Protein AF-A0ABD6A9W4-F1 (afdb_monomer)

Sequence (186 aa):
MLQALAAMMLVSVAVPLVWGEFWAIPSLLVGGLIPYLLGRVLSSHFADAPEPGKLHGMVIAASGWFFVALFGSLPFLFIAWTIYFNPGFLGAPDLTGRAASTVGAFRNPINAFSMTFTNFPVIKQVFESGADDRMYDSLVITGPVVVLIVAVVGRAVFTVGLAVLYLITFVSYLLYRAVYDRHVTV

pLDDT: mean 80.65, std 16.48, range [39.09, 97.56]

Solvent-accessible surface area (backbone atoms only — not comparable to full-atom values): 10129 Å² total; per-residue (Å²): 108,44,45,59,57,14,49,54,36,48,59,52,42,54,55,33,62,76,71,66,40,50,41,50,40,62,18,25,47,56,33,13,46,54,39,29,52,51,35,49,52,52,52,62,76,51,64,87,58,78,85,76,53,75,70,50,50,54,51,52,52,53,52,44,56,51,49,49,44,53,50,65,15,36,34,52,28,39,32,26,47,42,44,71,68,40,55,76,92,32,64,43,70,89,65,59,71,68,61,32,54,58,45,56,48,20,58,43,64,62,50,28,52,32,76,43,80,92,62,46,53,74,59,55,43,49,67,71,68,40,81,88,42,70,68,60,54,50,54,60,60,46,47,62,53,51,51,50,48,31,66,74,74,36,94,40,75,65,44,50,50,52,50,50,52,50,49,52,52,55,52,50,50,52,52,50,47,63,56,55,60,65,72,75,76,120

Secondary structure (DSSP, 8-state):
-HHHHHHHHHHTTHHHHHHT-GGGHHHHHHHHHHHHHHHHHHHHHTTTPPPP-HHHHHHHHHHHHHHHHHHHTHHHHHHHHHHHH--GGG------HHHHHHHHHTTSHHHHHS--GGG-HHHHHHHHSS-S-HHHHHHHHHHHHHHHHHHHH-S-HHHHHHHHHHHHHHHHHHHHHHHHGGGS--

Organism: NCBI:txid3033386

Mean predicted aligned error: 13.31 Å

Foldseek 3Di:
DLLVLLVVLQVCLVVCVVVLQQLLNVQSNVLSVVSNVVVVVVCVVCVVPDDD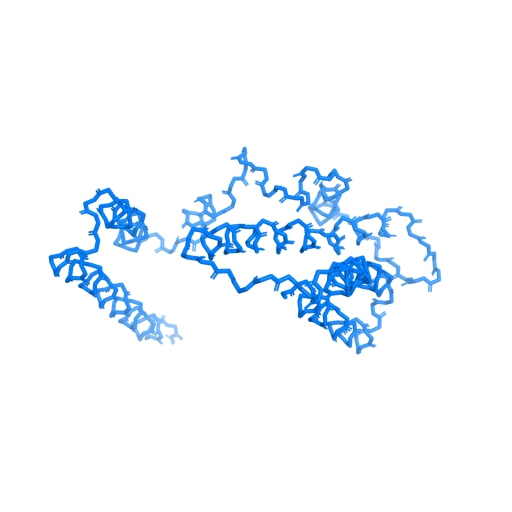DPVVVVVCVVVVVLVSLLSVLRSLLSSLVSLVVPPVVSVRDDDDDPVNVVSVQSVPVCVSSDVPPVCPCCVVVCVVVPPPDPVLVVLVVVQVVLVVCCVVVDDDPVSVVVNVVSVVVNVVVVVVCVVVVVVVPD

Structure (mmCIF, N/CA/C/O backbone):
data_AF-A0ABD6A9W4-F1
#
_entry.id   AF-A0ABD6A9W4-F1
#
loop_
_atom_site.group_PDB
_atom_site.id
_atom_site.type_symbol
_atom_site.label_atom_id
_atom_site.label_alt_id
_atom_site.label_comp_id
_atom_site.label_asym_id
_atom_site.label_entity_id
_atom_site.label_seq_id
_atom_site.pdbx_PDB_ins_code
_atom_site.Cartn_x
_atom_site.Cartn_y
_atom_site.Cartn_z
_atom_site.occupancy
_atom_site.B_iso_or_equiv
_atom_site.auth_seq_id
_atom_site.auth_comp_id
_atom_site.auth_asym_id
_atom_site.auth_atom_id
_atom_site.pdbx_PDB_model_num
ATOM 1 N N . MET A 1 1 ? -11.250 -8.364 4.111 1.00 83.06 1 MET A N 1
ATOM 2 C CA . MET A 1 1 ? -10.523 -7.247 3.462 1.00 83.06 1 MET A CA 1
ATOM 3 C C . MET A 1 1 ? -9.183 -7.677 2.861 1.00 83.06 1 MET A C 1
ATOM 5 O O . MET A 1 1 ? -9.015 -7.496 1.666 1.00 83.06 1 MET A O 1
ATOM 9 N N . LEU A 1 2 ? -8.252 -8.273 3.626 1.00 90.25 2 LEU A N 1
ATOM 10 C CA . LEU A 1 2 ? -6.918 -8.653 3.111 1.00 90.25 2 LEU A CA 1
ATOM 11 C C . LEU A 1 2 ? -6.960 -9.564 1.874 1.00 90.25 2 LEU A C 1
ATOM 13 O O . LEU A 1 2 ? -6.225 -9.341 0.922 1.00 90.25 2 LEU A O 1
ATOM 17 N N . GLN A 1 3 ? -7.876 -10.536 1.852 1.00 93.25 3 GLN A N 1
ATOM 18 C CA . GLN A 1 3 ? -8.073 -11.414 0.693 1.00 93.25 3 GLN A CA 1
ATOM 19 C C . GLN A 1 3 ? -8.548 -10.649 -0.556 1.00 93.25 3 GLN A C 1
ATOM 21 O O . GLN A 1 3 ? -8.150 -10.993 -1.661 1.00 93.25 3 GLN A O 1
ATOM 26 N N . ALA A 1 4 ? -9.353 -9.591 -0.390 1.00 92.38 4 ALA A N 1
ATOM 27 C CA . ALA A 1 4 ? -9.795 -8.751 -1.504 1.00 92.38 4 ALA A CA 1
ATOM 28 C C . ALA A 1 4 ? -8.640 -7.898 -2.051 1.00 92.38 4 ALA A C 1
ATOM 30 O O . ALA A 1 4 ? -8.437 -7.855 -3.259 1.00 92.38 4 ALA A O 1
ATOM 31 N N . LEU A 1 5 ? -7.832 -7.294 -1.168 1.00 90.81 5 LEU A N 1
ATOM 32 C CA . LEU A 1 5 ? -6.605 -6.589 -1.558 1.00 90.81 5 LEU A CA 1
ATOM 33 C C . LEU A 1 5 ? -5.650 -7.516 -2.324 1.00 90.81 5 LEU A C 1
ATOM 35 O O . LEU A 1 5 ? -5.157 -7.156 -3.390 1.00 90.81 5 LEU A O 1
ATOM 39 N N . ALA A 1 6 ? -5.440 -8.725 -1.802 1.00 94.12 6 ALA A N 1
ATOM 40 C CA . ALA A 1 6 ? -4.617 -9.736 -2.446 1.00 94.12 6 ALA A CA 1
ATOM 41 C C . ALA A 1 6 ? -5.153 -10.130 -3.826 1.00 94.12 6 ALA A C 1
ATOM 43 O O . ALA A 1 6 ? -4.385 -10.203 -4.778 1.00 94.12 6 ALA A O 1
ATOM 44 N N . ALA A 1 7 ? -6.467 -10.338 -3.955 1.00 94.94 7 ALA A N 1
ATOM 45 C CA . ALA A 1 7 ? -7.088 -10.657 -5.234 1.00 94.94 7 ALA A CA 1
ATOM 46 C C . ALA A 1 7 ? -6.817 -9.566 -6.278 1.00 94.94 7 ALA A C 1
ATOM 48 O O . ALA A 1 7 ? -6.439 -9.895 -7.396 1.00 94.94 7 ALA A O 1
ATOM 49 N N . MET A 1 8 ? -6.920 -8.282 -5.911 1.00 91.94 8 MET A N 1
ATOM 50 C CA . MET A 1 8 ? -6.580 -7.192 -6.833 1.00 91.94 8 MET A CA 1
ATOM 51 C C . MET A 1 8 ? -5.117 -7.257 -7.286 1.00 91.94 8 MET A C 1
ATOM 53 O O . MET A 1 8 ? -4.845 -7.119 -8.472 1.00 91.94 8 MET A O 1
ATOM 57 N N . MET A 1 9 ? -4.171 -7.505 -6.373 1.00 93.31 9 MET A N 1
ATOM 58 C CA . MET A 1 9 ? -2.748 -7.630 -6.723 1.00 93.31 9 MET A CA 1
ATOM 59 C C . MET A 1 9 ? -2.476 -8.815 -7.652 1.00 93.31 9 MET A C 1
ATOM 61 O O . MET A 1 9 ? -1.720 -8.687 -8.611 1.00 93.31 9 MET A O 1
ATOM 65 N N . LEU A 1 10 ? -3.112 -9.956 -7.384 1.00 95.94 10 LEU A N 1
ATOM 66 C CA . LEU A 1 10 ? -2.956 -11.167 -8.185 1.00 95.94 10 LEU A CA 1
ATOM 67 C C . LEU A 1 10 ? -3.604 -11.020 -9.566 1.00 95.94 10 LEU A C 1
ATOM 69 O O . LEU A 1 10 ? -3.015 -11.436 -10.556 1.00 95.94 10 LEU A O 1
ATOM 73 N N . VAL A 1 11 ? -4.774 -10.383 -9.661 1.00 96.69 11 VAL A N 1
ATOM 74 C CA . VAL A 1 11 ? -5.409 -10.068 -10.951 1.00 96.69 11 VAL A CA 1
ATOM 75 C C . VAL A 1 11 ? -4.538 -9.106 -11.761 1.00 96.69 11 VAL A C 1
ATOM 77 O O . VAL A 1 11 ? -4.393 -9.287 -12.969 1.00 96.69 11 VAL A O 1
ATOM 80 N N . SER A 1 12 ? -3.879 -8.145 -11.107 1.00 94.19 12 SER A N 1
ATOM 81 C CA . SER A 1 12 ? -2.953 -7.214 -11.762 1.00 94.19 12 SER A CA 1
ATOM 82 C C . SER A 1 12 ? -1.741 -7.888 -12.404 1.00 94.19 12 SER A C 1
ATOM 84 O O . SER A 1 12 ? -1.106 -7.253 -13.236 1.00 94.19 12 SER A O 1
ATOM 86 N N . VAL A 1 13 ? -1.441 -9.162 -12.110 1.00 96.75 13 VAL A N 1
ATOM 87 C CA . VAL A 1 13 ? -0.413 -9.949 -12.824 1.00 96.75 13 VAL A CA 1
ATOM 88 C C . VAL A 1 13 ? -0.735 -10.085 -14.317 1.00 96.75 13 VAL A C 1
ATOM 90 O O . VAL A 1 13 ? 0.178 -10.208 -15.132 1.00 96.75 13 VAL A O 1
ATOM 93 N N . ALA A 1 14 ? -2.009 -9.993 -14.707 1.00 97.06 14 ALA A N 1
ATOM 94 C CA . ALA A 1 14 ? -2.400 -9.982 -16.113 1.00 97.06 14 ALA A CA 1
ATOM 95 C C . ALA A 1 14 ? -1.744 -8.831 -16.898 1.00 97.06 14 ALA A C 1
ATOM 97 O O . ALA A 1 14 ? -1.401 -9.009 -18.061 1.00 97.06 14 ALA A O 1
ATOM 98 N N . VAL A 1 15 ? -1.517 -7.675 -16.265 1.00 96.50 15 VAL A N 1
ATOM 99 C CA . VAL A 1 15 ? -0.933 -6.494 -16.919 1.00 96.50 15 VAL A CA 1
ATOM 100 C C . VAL A 1 15 ? 0.510 -6.742 -17.387 1.00 96.50 15 VAL A C 1
ATOM 102 O O . VAL A 1 15 ? 0.745 -6.645 -18.592 1.00 96.50 15 VAL A O 1
ATOM 105 N N . PRO A 1 16 ? 1.475 -7.109 -16.518 1.00 95.69 16 PRO A N 1
ATOM 106 C CA . PRO A 1 16 ? 2.830 -7.410 -16.965 1.00 95.69 16 PRO A CA 1
ATOM 107 C C . PRO A 1 16 ? 2.900 -8.649 -17.859 1.00 95.69 16 PRO A C 1
ATOM 109 O O . PRO A 1 16 ? 3.787 -8.725 -18.699 1.00 95.69 16 PRO A O 1
ATOM 112 N N . LEU A 1 17 ? 1.967 -9.602 -17.741 1.00 96.12 17 LEU A N 1
ATOM 113 C CA . LEU A 1 17 ? 1.887 -10.725 -18.680 1.00 96.12 17 LEU A CA 1
ATOM 114 C C . LEU A 1 17 ? 1.558 -10.263 -20.104 1.00 96.12 17 LEU A C 1
ATOM 116 O O . LEU A 1 17 ? 2.205 -10.706 -21.048 1.00 96.12 17 LEU A O 1
ATOM 120 N N . VAL A 1 18 ? 0.579 -9.368 -20.257 1.00 97.56 18 VAL A N 1
ATOM 121 C CA . VAL A 1 18 ? 0.188 -8.811 -21.562 1.00 97.56 18 VAL A CA 1
ATOM 122 C C . VAL A 1 18 ? 1.320 -7.984 -22.174 1.00 97.56 18 VAL A C 1
ATOM 124 O O . VAL A 1 18 ? 1.528 -8.043 -23.383 1.00 97.56 18 VAL A O 1
ATOM 127 N N . TRP A 1 19 ? 2.068 -7.250 -21.348 1.00 96.19 19 TRP A N 1
ATOM 128 C CA . TRP A 1 19 ? 3.160 -6.381 -21.801 1.00 96.19 19 TRP A CA 1
ATOM 129 C C . TRP A 1 19 ? 4.543 -7.046 -21.845 1.00 96.19 19 TRP A C 1
ATOM 131 O O . TRP A 1 19 ? 5.504 -6.414 -22.274 1.00 96.19 19 TRP A O 1
ATOM 141 N N . GLY A 1 20 ? 4.667 -8.314 -21.437 1.00 93.31 20 GLY A N 1
ATOM 142 C CA . GLY A 1 20 ? 5.952 -9.023 -21.396 1.00 93.31 20 GLY A CA 1
ATOM 143 C C . GLY A 1 20 ? 6.915 -8.525 -20.308 1.00 93.31 20 GLY A C 1
ATOM 144 O O . GLY A 1 20 ? 8.116 -8.779 -20.374 1.00 93.31 20 GLY A O 1
ATOM 145 N N . GLU A 1 21 ? 6.411 -7.831 -19.289 1.00 94.06 21 GLU A N 1
ATOM 146 C CA . GLU A 1 21 ? 7.186 -7.285 -18.169 1.00 94.06 21 GLU A CA 1
ATOM 147 C C . GLU A 1 21 ? 7.336 -8.316 -17.041 1.00 94.06 21 GLU A C 1
ATOM 149 O O . GLU A 1 21 ? 6.864 -8.143 -15.913 1.00 94.06 21 GLU A O 1
ATOM 154 N N . PHE A 1 22 ? 8.002 -9.433 -17.336 1.00 94.62 22 PHE A N 1
ATOM 155 C CA . PHE A 1 22 ? 8.094 -10.567 -16.409 1.00 94.62 22 PHE A CA 1
ATOM 156 C C . PHE A 1 22 ? 8.771 -10.221 -15.072 1.00 94.62 22 PHE A C 1
ATOM 158 O O . PHE A 1 22 ? 8.481 -10.854 -14.057 1.00 94.62 22 PHE A O 1
ATOM 165 N N . TRP A 1 23 ? 9.607 -9.182 -15.029 1.00 93.06 23 TRP A N 1
ATOM 166 C CA . TRP A 1 23 ? 10.234 -8.661 -13.811 1.00 93.06 23 TRP A CA 1
ATOM 167 C C . TRP A 1 23 ? 9.237 -8.136 -12.763 1.00 93.06 23 TRP A C 1
ATOM 169 O O . TRP A 1 23 ? 9.550 -8.155 -11.573 1.00 93.06 23 TRP A O 1
ATOM 179 N N . ALA A 1 24 ? 8.027 -7.721 -13.146 1.00 94.56 24 ALA A N 1
ATOM 180 C CA . ALA A 1 24 ? 7.011 -7.258 -12.194 1.00 94.56 24 ALA A CA 1
ATOM 181 C C . ALA A 1 24 ? 6.186 -8.409 -11.581 1.00 94.56 24 ALA A C 1
ATOM 183 O O . ALA A 1 24 ? 5.579 -8.252 -10.517 1.00 94.56 24 ALA A O 1
ATOM 184 N N . ILE A 1 25 ? 6.173 -9.581 -12.227 1.00 95.94 25 ILE A N 1
ATOM 185 C CA . ILE A 1 25 ? 5.308 -10.710 -11.857 1.00 95.94 25 ILE A CA 1
ATOM 186 C C . ILE A 1 25 ? 5.642 -11.276 -10.470 1.00 95.94 25 ILE A C 1
ATOM 188 O O . ILE A 1 25 ? 4.720 -11.371 -9.654 1.00 95.94 25 ILE A O 1
ATOM 192 N N . PRO A 1 26 ? 6.905 -11.623 -10.134 1.00 94.38 26 PRO A N 1
ATOM 193 C CA . PRO A 1 26 ? 7.221 -12.170 -8.815 1.00 94.38 26 PRO A CA 1
ATOM 194 C C . PRO A 1 26 ? 6.821 -11.220 -7.687 1.00 94.38 26 PRO A C 1
ATOM 196 O O . PRO A 1 26 ? 6.310 -11.656 -6.661 1.00 94.38 26 PRO A O 1
ATOM 199 N N . SER A 1 27 ? 6.985 -9.918 -7.903 1.00 94.38 27 SER A N 1
ATOM 200 C CA . SER A 1 27 ? 6.659 -8.877 -6.931 1.00 94.38 27 SER A CA 1
ATOM 201 C C . SER A 1 27 ? 5.163 -8.791 -6.642 1.00 94.38 27 SER A C 1
ATOM 203 O O . SER A 1 27 ? 4.770 -8.700 -5.479 1.00 94.38 27 SER A O 1
ATOM 205 N N . LEU A 1 28 ? 4.318 -8.874 -7.673 1.00 95.50 28 LEU A N 1
ATOM 206 C CA . LEU A 1 28 ? 2.861 -8.910 -7.517 1.00 95.50 28 LEU A CA 1
ATOM 207 C C . LEU A 1 28 ? 2.381 -10.229 -6.903 1.00 95.50 28 LEU A C 1
ATOM 209 O O . LEU A 1 28 ? 1.501 -10.219 -6.042 1.00 95.50 28 LEU A O 1
ATOM 213 N N . LEU A 1 29 ? 2.983 -11.356 -7.294 1.00 96.88 29 LEU A N 1
ATOM 214 C CA . LEU A 1 29 ? 2.652 -12.668 -6.742 1.00 96.88 29 LEU A CA 1
ATOM 215 C C . LEU A 1 29 ? 3.002 -12.756 -5.257 1.00 96.88 29 LEU A C 1
ATOM 217 O O . LEU A 1 29 ? 2.138 -13.081 -4.449 1.00 96.88 29 LEU A O 1
ATOM 221 N N . VAL A 1 30 ? 4.240 -12.431 -4.878 1.00 96.00 30 VAL A N 1
ATOM 222 C CA . VAL A 1 30 ? 4.684 -12.459 -3.477 1.00 96.00 30 VAL A CA 1
ATOM 223 C C . VAL A 1 30 ? 3.947 -11.390 -2.665 1.00 96.00 30 VAL A C 1
ATOM 225 O O . VAL A 1 30 ? 3.455 -11.679 -1.573 1.00 96.00 30 VAL A O 1
ATOM 228 N N . GLY A 1 31 ? 3.795 -10.183 -3.221 1.00 93.94 31 GLY A N 1
ATOM 229 C CA . GLY A 1 31 ? 3.069 -9.076 -2.599 1.00 93.94 31 GLY A CA 1
ATOM 230 C C . GLY A 1 31 ? 1.592 -9.376 -2.342 1.00 93.94 31 GLY A C 1
ATOM 231 O O . GLY A 1 31 ? 1.076 -8.959 -1.311 1.00 93.94 31 GLY A O 1
ATOM 232 N N . GLY A 1 32 ? 0.930 -10.139 -3.218 1.00 95.19 32 GLY A N 1
ATOM 233 C CA . GLY A 1 32 ? -0.450 -10.598 -3.033 1.00 95.19 32 GLY A CA 1
ATOM 234 C C . GLY A 1 32 ? -0.573 -11.855 -2.165 1.00 95.19 32 GLY A C 1
ATOM 235 O O . GLY A 1 32 ? -1.514 -11.979 -1.379 1.00 95.19 32 GLY A O 1
ATOM 236 N N . LEU A 1 33 ? 0.386 -12.782 -2.247 1.00 96.94 33 LEU A N 1
ATOM 237 C CA . LEU A 1 33 ? 0.351 -14.038 -1.496 1.00 96.94 33 LEU A CA 1
ATOM 238 C C . LEU A 1 33 ? 0.438 -13.803 0.017 1.00 96.94 33 LEU A C 1
ATOM 240 O O . LEU A 1 33 ? -0.288 -14.444 0.775 1.00 96.94 33 LEU A O 1
ATOM 244 N N . ILE A 1 34 ? 1.267 -12.854 0.457 1.00 96.31 34 ILE A N 1
ATOM 245 C CA . ILE A 1 34 ? 1.423 -12.497 1.876 1.00 96.31 34 ILE A CA 1
ATOM 246 C C . ILE A 1 34 ? 0.079 -12.086 2.525 1.00 96.31 34 ILE A C 1
ATOM 248 O O . ILE A 1 34 ? -0.353 -12.764 3.464 1.00 96.31 34 ILE A O 1
ATOM 252 N N . PRO A 1 35 ? -0.636 -11.040 2.054 1.00 95.94 35 PRO A N 1
ATOM 253 C CA . PRO A 1 35 ? -1.929 -10.654 2.614 1.00 95.94 35 PRO A CA 1
ATOM 254 C C . PRO A 1 35 ? -3.021 -11.703 2.376 1.00 95.94 35 PRO A C 1
ATOM 256 O O . PRO A 1 35 ? -3.929 -11.812 3.203 1.00 95.94 35 PRO A O 1
ATOM 259 N N . TYR A 1 36 ? -2.949 -12.502 1.304 1.00 97.00 36 TYR A N 1
ATOM 260 C CA . TYR A 1 36 ? -3.888 -13.607 1.093 1.00 97.00 36 TYR A CA 1
ATOM 261 C C . TYR A 1 36 ? -3.772 -14.663 2.194 1.00 97.00 36 TYR A C 1
ATOM 263 O O . TYR A 1 36 ? -4.771 -14.985 2.841 1.00 97.00 36 TYR A O 1
ATOM 271 N N . LEU A 1 37 ? -2.560 -15.180 2.427 1.00 96.94 37 LEU A N 1
ATOM 272 C CA . LEU A 1 37 ? -2.306 -16.210 3.434 1.00 96.94 37 LEU A CA 1
ATOM 273 C C . LEU A 1 37 ? -2.635 -15.693 4.829 1.00 96.94 37 LEU A C 1
ATOM 275 O O . LEU A 1 37 ? -3.372 -16.352 5.560 1.00 96.94 37 LEU A O 1
ATOM 279 N N . LEU A 1 38 ? -2.175 -14.486 5.166 1.00 96.31 38 LEU A N 1
ATOM 280 C CA . LEU A 1 38 ? -2.477 -13.873 6.454 1.00 96.31 38 LEU A CA 1
ATOM 281 C C . LEU A 1 38 ? -3.986 -13.685 6.641 1.00 96.31 38 LEU A C 1
ATOM 283 O O . LEU A 1 38 ? -4.540 -14.064 7.669 1.00 96.31 38 LEU A O 1
ATOM 287 N N . GLY A 1 39 ? -4.670 -13.153 5.626 1.00 94.44 39 GLY A N 1
ATOM 288 C CA . GLY A 1 39 ? -6.116 -12.984 5.646 1.00 94.44 39 GLY A CA 1
ATOM 289 C C . GLY A 1 39 ? -6.861 -14.306 5.794 1.00 94.44 39 GLY A C 1
ATOM 290 O O . GLY A 1 39 ? -7.852 -14.365 6.511 1.00 94.44 39 GLY A O 1
ATOM 291 N N . ARG A 1 40 ? -6.406 -15.377 5.139 1.00 95.69 40 ARG A N 1
ATOM 292 C CA . ARG A 1 40 ? -7.021 -16.706 5.236 1.00 95.69 40 ARG A CA 1
ATOM 293 C C . ARG A 1 40 ? -6.813 -17.334 6.609 1.00 95.69 40 ARG A C 1
ATOM 295 O O . ARG A 1 40 ? -7.782 -17.825 7.179 1.00 95.69 40 ARG A O 1
ATOM 302 N N . VAL A 1 41 ? -5.599 -17.256 7.154 1.00 96.38 41 VAL A N 1
ATOM 303 C CA . VAL A 1 41 ? -5.282 -17.740 8.505 1.00 96.38 41 VAL A CA 1
ATOM 304 C C . VAL A 1 41 ? -6.126 -17.003 9.540 1.00 96.38 41 VAL A C 1
ATOM 306 O O . VAL A 1 41 ? -6.837 -17.652 10.303 1.00 96.38 41 VAL A O 1
ATOM 309 N N . LEU A 1 42 ? -6.142 -15.666 9.514 1.00 93.56 42 LEU A N 1
ATOM 310 C CA . LEU A 1 42 ? -6.941 -14.864 10.445 1.00 93.56 42 LEU A CA 1
ATOM 311 C C . LEU A 1 42 ? -8.438 -15.172 10.324 1.00 93.56 42 LEU A C 1
ATOM 313 O O . LEU A 1 42 ? -9.088 -15.426 11.331 1.00 93.56 42 LEU A O 1
ATOM 317 N N . SER A 1 43 ? -8.985 -15.217 9.105 1.00 91.06 43 SER A N 1
ATOM 318 C CA . SER A 1 43 ? -10.402 -15.546 8.907 1.00 91.06 43 SER A CA 1
ATOM 319 C C . SER A 1 43 ? -10.760 -16.946 9.397 1.00 91.06 43 SER A C 1
ATOM 321 O O . SER A 1 43 ? -11.847 -17.127 9.926 1.00 91.06 43 SER A O 1
ATOM 323 N N . SER A 1 44 ? -9.865 -17.925 9.244 1.00 93.94 44 SER A N 1
ATOM 324 C CA . SER A 1 44 ? -10.105 -19.276 9.759 1.00 93.94 44 SER A CA 1
ATOM 325 C C . SER A 1 44 ? -9.996 -19.359 11.281 1.00 93.94 44 SER A C 1
ATOM 327 O O . SER A 1 44 ? -10.792 -20.044 11.910 1.00 93.94 44 SER A O 1
ATOM 329 N N . HIS A 1 45 ? -9.042 -18.645 11.882 1.00 96.12 45 HIS A N 1
ATOM 330 C CA . HIS A 1 45 ? -8.794 -18.702 13.321 1.00 96.12 45 HIS A CA 1
ATOM 331 C C . HIS A 1 45 ? -9.877 -17.981 14.131 1.00 96.12 45 HIS A C 1
ATOM 333 O O . HIS A 1 45 ? -10.192 -18.388 15.243 1.00 96.12 45 HIS A O 1
ATOM 339 N N . PHE A 1 46 ? -10.466 -16.928 13.561 1.00 91.50 46 PHE A N 1
ATOM 340 C CA . PHE A 1 46 ? -11.520 -16.130 14.189 1.00 91.50 46 PHE A CA 1
ATOM 341 C C . PHE A 1 46 ? -12.907 -16.393 13.585 1.00 91.50 46 PHE A C 1
ATOM 343 O O . PHE A 1 46 ? -13.781 -15.533 13.672 1.00 91.50 46 PHE A O 1
ATOM 350 N N . ALA A 1 47 ? -13.117 -17.557 12.959 1.00 90.44 47 ALA A N 1
ATOM 351 C CA . ALA A 1 47 ? -14.390 -17.901 12.321 1.00 90.44 47 ALA A CA 1
ATOM 352 C C . ALA A 1 47 ? -15.562 -17.943 13.320 1.00 90.44 47 ALA A C 1
ATOM 354 O O . ALA A 1 47 ? -16.665 -17.525 12.981 1.00 90.44 47 ALA A O 1
ATOM 355 N N . ASP A 1 48 ? -15.292 -18.372 14.555 1.00 92.62 48 ASP A N 1
ATOM 356 C CA . ASP A 1 48 ? -16.287 -18.502 15.627 1.00 92.62 48 ASP A CA 1
ATOM 357 C C . ASP A 1 48 ? -16.355 -17.262 16.544 1.00 92.62 48 ASP A C 1
ATOM 359 O O . ASP A 1 48 ? -16.906 -17.314 17.646 1.00 92.62 48 ASP A O 1
ATOM 363 N N . ALA A 1 49 ? -15.753 -16.138 16.137 1.00 87.75 49 ALA A N 1
ATOM 364 C CA . ALA A 1 49 ? -15.739 -14.926 16.949 1.00 87.75 49 ALA A CA 1
ATOM 365 C C . ALA A 1 49 ? -17.137 -14.263 17.025 1.00 87.75 49 ALA A C 1
ATOM 367 O O . ALA A 1 49 ? -17.866 -14.253 16.031 1.00 87.75 49 ALA A O 1
ATOM 368 N N . PRO A 1 50 ? -17.514 -13.651 18.168 1.00 81.19 50 PRO A N 1
ATOM 369 C CA . PRO A 1 50 ? -18.786 -12.937 18.312 1.00 81.19 50 PRO A CA 1
ATOM 370 C C . PRO A 1 50 ? -18.921 -11.735 17.368 1.00 81.19 50 PRO A C 1
ATOM 372 O O . PRO A 1 50 ? -17.926 -11.129 16.963 1.00 81.19 50 PRO A O 1
ATOM 375 N N . GLU A 1 51 ? -20.162 -11.326 17.081 1.00 77.44 51 GLU A N 1
ATOM 376 C CA . GLU A 1 51 ? -20.417 -10.166 16.223 1.00 77.44 51 GLU A CA 1
ATOM 377 C C . GLU A 1 51 ? -19.807 -8.864 16.789 1.00 77.44 51 GLU A C 1
ATOM 379 O O . GLU A 1 51 ? -19.962 -8.546 17.976 1.00 77.44 51 GLU A O 1
ATOM 384 N N . PRO A 1 52 ? -19.123 -8.064 15.950 1.00 72.94 52 PRO A N 1
ATOM 385 C CA . PRO A 1 52 ? -18.447 -6.858 16.401 1.00 72.94 52 PRO A CA 1
ATOM 386 C C . PRO A 1 52 ? -19.430 -5.718 16.705 1.00 72.94 52 PRO A C 1
ATOM 388 O O . PRO A 1 52 ? -20.184 -5.259 15.850 1.00 72.94 52 PRO A O 1
ATOM 391 N N . GLY A 1 53 ? -19.354 -5.179 17.926 1.00 58.66 53 GLY A N 1
ATOM 392 C CA . GLY A 1 53 ? -20.046 -3.937 18.305 1.00 58.66 53 GLY A 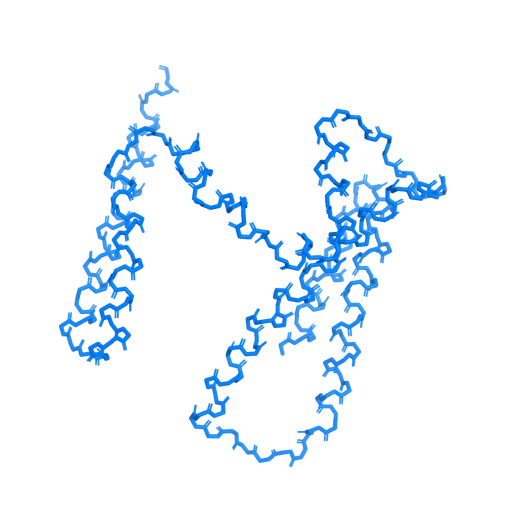CA 1
ATOM 393 C C . GLY A 1 53 ? -19.479 -2.660 17.645 1.00 58.66 53 GLY A C 1
ATOM 394 O O . GLY A 1 53 ? -18.462 -2.683 16.954 1.00 58.66 53 GLY A O 1
ATOM 395 N N . LYS A 1 54 ? -20.094 -1.496 17.915 1.00 46.78 54 LYS A N 1
ATOM 396 C CA . LYS A 1 54 ? -19.765 -0.208 17.251 1.00 46.78 54 LYS A CA 1
ATOM 397 C C . LYS A 1 54 ? -18.291 0.221 17.347 1.00 46.78 54 LYS A C 1
ATOM 399 O O . LYS A 1 54 ? -17.726 0.647 16.344 1.00 46.78 54 LYS A O 1
ATOM 404 N N . LEU A 1 55 ? -17.661 0.100 18.521 1.00 51.62 55 LEU A N 1
ATOM 405 C CA . LEU A 1 55 ? -16.243 0.460 18.704 1.00 51.62 55 LEU A CA 1
ATOM 406 C C . LEU A 1 55 ? -15.312 -0.461 17.904 1.00 51.62 55 LEU A C 1
ATOM 408 O O . LEU A 1 55 ? -14.349 0.009 17.301 1.00 51.62 55 LEU A O 1
ATOM 412 N N . HIS A 1 56 ? -15.644 -1.751 17.819 1.00 58.19 56 HIS A N 1
ATOM 413 C CA . HIS A 1 56 ? -14.905 -2.706 16.996 1.00 58.19 56 HIS A CA 1
ATOM 414 C C . HIS A 1 56 ? -14.984 -2.331 15.515 1.00 58.19 56 HIS A C 1
ATOM 416 O O . HIS A 1 56 ? -13.974 -2.396 14.827 1.00 58.19 56 HIS A O 1
ATOM 422 N N . GLY A 1 57 ? -16.135 -1.842 15.037 1.00 61.84 57 GLY A N 1
ATOM 423 C CA . GLY A 1 57 ? -16.280 -1.335 13.669 1.00 61.84 57 GLY A CA 1
ATOM 424 C C . GLY A 1 57 ? -15.301 -0.205 13.325 1.00 61.84 57 GLY A C 1
ATOM 425 O O . GLY A 1 57 ? -14.691 -0.222 12.257 1.00 61.84 57 GLY A O 1
ATOM 426 N N . MET A 1 58 ? -15.084 0.744 14.245 1.00 56.41 58 MET A N 1
ATOM 427 C CA . MET A 1 58 ? -14.116 1.835 14.045 1.00 56.41 58 MET A CA 1
ATOM 428 C C . MET A 1 58 ? -12.675 1.311 13.984 1.00 56.41 58 MET A C 1
ATOM 430 O O . MET A 1 58 ? -11.907 1.713 13.110 1.00 56.41 58 MET A O 1
ATOM 434 N N . VAL A 1 59 ? -12.323 0.364 14.859 1.00 73.50 59 VAL A N 1
ATOM 435 C CA . VAL A 1 59 ? -11.004 -0.292 14.853 1.00 73.50 59 VAL A CA 1
ATOM 436 C C . VAL A 1 59 ? -10.798 -1.117 13.579 1.00 73.50 59 VAL A C 1
ATOM 438 O O . VAL A 1 59 ? -9.722 -1.069 12.986 1.00 73.50 59 VAL A O 1
ATOM 441 N N . ILE A 1 60 ? -11.824 -1.828 13.106 1.00 76.75 60 ILE A N 1
ATOM 442 C CA . ILE A 1 60 ? -11.794 -2.594 11.851 1.00 76.75 60 ILE A CA 1
ATOM 443 C C . ILE A 1 60 ? -11.558 -1.662 10.658 1.00 76.75 60 ILE A C 1
ATOM 445 O O . ILE A 1 60 ? -10.742 -1.971 9.794 1.00 76.75 60 ILE A O 1
ATOM 449 N N . ALA A 1 61 ? -12.214 -0.501 10.617 1.00 71.38 61 ALA A N 1
ATOM 450 C CA . ALA A 1 61 ? -12.005 0.474 9.551 1.00 71.38 61 ALA A CA 1
ATOM 451 C C . ALA A 1 61 ? -10.581 1.061 9.574 1.00 71.38 61 ALA A C 1
ATOM 453 O O . ALA A 1 61 ? -9.913 1.094 8.541 1.00 71.38 61 ALA A O 1
ATOM 454 N N . ALA A 1 62 ? -10.094 1.485 10.746 1.00 72.38 62 ALA A N 1
ATOM 455 C CA . ALA A 1 62 ? -8.755 2.056 10.896 1.00 72.38 62 ALA A CA 1
ATOM 456 C C . ALA A 1 62 ? -7.648 1.037 10.576 1.00 72.38 62 ALA A C 1
ATOM 458 O O . ALA A 1 62 ? -6.738 1.325 9.798 1.00 72.38 62 ALA A O 1
ATOM 459 N N . SER A 1 63 ? -7.760 -0.179 11.122 1.00 80.31 63 SER A N 1
ATOM 460 C CA . SER A 1 63 ? -6.847 -1.283 10.803 1.00 80.31 63 SER A CA 1
ATOM 461 C C . SER A 1 63 ? -6.929 -1.667 9.329 1.00 80.31 63 SER A C 1
ATOM 463 O O . SER A 1 63 ? -5.904 -1.955 8.720 1.00 80.31 63 SER A O 1
ATOM 465 N N . GLY A 1 64 ? -8.115 -1.590 8.723 1.00 82.25 64 GLY A N 1
ATOM 466 C CA . GLY A 1 64 ? -8.303 -1.767 7.293 1.00 82.25 64 GLY A CA 1
ATOM 467 C C . GLY A 1 64 ? -7.434 -0.815 6.472 1.00 82.25 64 GLY A C 1
ATOM 468 O O . GLY A 1 64 ? -6.573 -1.255 5.715 1.00 82.25 64 GLY A O 1
ATOM 469 N N . TRP A 1 65 ? -7.578 0.494 6.665 1.00 80.62 65 TRP A N 1
ATOM 470 C CA . TRP A 1 65 ? -6.753 1.473 5.947 1.00 80.62 65 TRP A CA 1
ATOM 471 C C . TRP A 1 65 ? -5.253 1.287 6.190 1.00 80.62 65 TRP A C 1
ATOM 473 O O . TRP A 1 65 ? -4.471 1.323 5.239 1.00 80.62 65 TRP A O 1
ATOM 483 N N . PHE A 1 66 ? -4.857 1.010 7.435 1.00 83.75 66 PHE A N 1
ATOM 484 C CA . PHE A 1 66 ? -3.468 0.708 7.773 1.00 83.75 66 PHE A CA 1
ATOM 485 C C . PHE A 1 66 ? -2.936 -0.507 7.001 1.00 83.75 66 PHE A C 1
ATOM 487 O O . PHE A 1 66 ? -1.876 -0.431 6.386 1.00 83.75 66 PHE A O 1
ATOM 494 N N . PHE A 1 67 ? -3.673 -1.620 6.981 1.00 88.94 67 PHE A N 1
ATOM 495 C CA . PHE A 1 67 ? -3.241 -2.830 6.286 1.00 88.94 67 PHE A CA 1
ATOM 496 C C . PHE A 1 67 ? -3.274 -2.691 4.762 1.00 88.94 67 PHE A C 1
ATOM 498 O O . PHE A 1 67 ? -2.434 -3.292 4.094 1.00 88.94 67 PHE A O 1
ATOM 505 N N . VAL A 1 68 ? -4.195 -1.898 4.202 1.00 87.06 68 VAL A N 1
ATOM 506 C CA . VAL A 1 68 ? -4.170 -1.563 2.770 1.00 87.06 68 VAL A CA 1
ATOM 507 C C . VAL A 1 68 ? -2.878 -0.833 2.422 1.00 87.06 68 VAL A C 1
ATOM 509 O O . VAL A 1 68 ? -2.217 -1.232 1.470 1.00 87.06 68 VAL A O 1
ATOM 512 N N . ALA A 1 69 ? -2.481 0.175 3.204 1.00 85.56 69 ALA A N 1
ATOM 513 C CA . ALA A 1 69 ? -1.221 0.885 2.989 1.00 85.56 69 ALA A CA 1
ATOM 514 C C . ALA A 1 69 ? -0.005 -0.037 3.189 1.00 85.56 69 ALA A C 1
ATOM 516 O O . ALA A 1 69 ? 0.885 -0.092 2.340 1.00 85.56 69 ALA A O 1
ATOM 517 N N . LEU A 1 70 ? -0.004 -0.827 4.269 1.00 89.88 70 LEU A N 1
ATOM 518 C CA . LEU A 1 70 ? 1.087 -1.740 4.599 1.00 89.88 70 LEU A CA 1
ATOM 519 C C . LEU A 1 70 ? 1.334 -2.765 3.496 1.00 89.88 70 LEU A C 1
ATOM 521 O O . LEU A 1 70 ? 2.433 -2.832 2.955 1.00 89.88 70 LEU A O 1
ATOM 525 N N . PHE A 1 71 ? 0.324 -3.555 3.140 1.00 92.56 71 PHE A N 1
ATOM 526 C CA . PHE A 1 71 ? 0.492 -4.597 2.130 1.00 92.56 71 PHE A CA 1
ATOM 527 C C . PHE A 1 71 ? 0.530 -4.017 0.713 1.00 92.56 71 PHE A C 1
ATOM 529 O O . PHE A 1 71 ? 1.257 -4.533 -0.131 1.00 92.56 71 PHE A O 1
ATOM 536 N N . GLY A 1 72 ? -0.169 -2.903 0.470 1.00 89.12 72 GLY A N 1
ATOM 537 C CA . GLY A 1 72 ? -0.114 -2.129 -0.774 1.00 89.12 72 GLY A CA 1
ATOM 538 C C . GLY A 1 72 ? 1.288 -1.651 -1.144 1.00 89.12 72 GLY A C 1
ATOM 539 O O . GLY A 1 72 ? 1.593 -1.529 -2.327 1.00 89.12 72 GLY A O 1
ATOM 540 N N . SER A 1 73 ? 2.159 -1.443 -0.154 1.00 91.62 73 SER A N 1
ATOM 541 C CA . SER A 1 73 ? 3.557 -1.064 -0.377 1.00 91.62 73 SER A CA 1
ATOM 542 C C . SER A 1 73 ? 4.452 -2.192 -0.907 1.00 91.62 73 SER A C 1
ATOM 544 O O . SER A 1 73 ? 5.485 -1.920 -1.525 1.00 91.62 73 SER A O 1
ATOM 546 N N . LEU A 1 74 ? 4.079 -3.460 -0.688 1.00 93.38 74 LEU A N 1
ATOM 547 C CA . LEU A 1 74 ? 4.956 -4.605 -0.949 1.00 93.38 74 LEU A CA 1
ATOM 548 C C . LEU A 1 74 ? 5.346 -4.762 -2.426 1.00 93.38 74 LEU A C 1
ATOM 550 O O . LEU A 1 74 ? 6.535 -4.954 -2.683 1.00 93.38 74 LEU A O 1
ATOM 554 N N . PRO A 1 75 ? 4.426 -4.643 -3.408 1.00 92.81 75 PRO A N 1
ATOM 555 C CA . PRO A 1 75 ? 4.802 -4.734 -4.813 1.00 92.81 75 PRO A CA 1
ATOM 556 C C . PRO A 1 75 ? 5.856 -3.698 -5.212 1.00 92.81 75 PRO A C 1
ATOM 558 O O . PRO A 1 75 ? 6.773 -4.042 -5.948 1.00 92.81 75 PRO A O 1
ATOM 561 N N . PHE A 1 76 ? 5.783 -2.466 -4.693 1.00 91.31 76 PHE A N 1
ATOM 562 C CA . PHE A 1 76 ? 6.765 -1.414 -4.984 1.00 91.31 76 PHE A CA 1
ATOM 563 C C . PHE A 1 76 ? 8.146 -1.742 -4.419 1.00 91.31 76 PHE A C 1
ATOM 565 O O . PHE A 1 76 ? 9.148 -1.622 -5.125 1.00 91.31 76 PHE A O 1
ATOM 572 N N . LEU A 1 77 ? 8.193 -2.200 -3.163 1.00 93.25 77 LEU A N 1
ATOM 573 C CA . LEU A 1 77 ? 9.430 -2.642 -2.522 1.00 93.25 77 LEU A CA 1
ATOM 574 C C . LEU A 1 77 ? 10.064 -3.793 -3.311 1.00 93.25 77 LEU A C 1
ATOM 576 O O . LEU A 1 77 ? 11.246 -3.740 -3.647 1.00 93.25 77 LEU A O 1
ATOM 580 N N . PHE A 1 78 ? 9.279 -4.821 -3.637 1.00 95.00 78 PHE A N 1
ATOM 581 C CA . PHE A 1 78 ? 9.779 -5.996 -4.344 1.00 95.00 78 PHE A CA 1
ATOM 582 C C . PHE A 1 78 ? 10.199 -5.675 -5.777 1.00 95.00 78 PHE A C 1
ATOM 584 O O . PHE A 1 78 ? 11.284 -6.087 -6.167 1.00 95.00 78 PHE A O 1
ATOM 591 N N . ILE A 1 79 ? 9.438 -4.862 -6.519 1.00 94.62 79 ILE A N 1
ATOM 592 C CA . ILE A 1 79 ? 9.824 -4.383 -7.856 1.00 94.62 79 ILE A CA 1
ATOM 593 C C . ILE A 1 79 ? 11.191 -3.697 -7.818 1.00 94.62 79 ILE A C 1
ATOM 595 O O . ILE A 1 79 ? 12.056 -4.000 -8.639 1.00 94.62 79 ILE A O 1
ATOM 599 N N . ALA A 1 80 ? 11.407 -2.803 -6.852 1.00 93.75 80 ALA A N 1
ATOM 600 C CA . ALA A 1 80 ? 12.663 -2.075 -6.735 1.00 93.75 80 ALA A CA 1
ATOM 601 C C . ALA A 1 80 ? 13.858 -3.008 -6.478 1.00 93.75 80 ALA A C 1
ATOM 603 O O . ALA A 1 80 ? 14.949 -2.784 -7.005 1.00 93.75 80 ALA A O 1
ATOM 604 N N . TRP A 1 81 ? 13.648 -4.076 -5.705 1.00 95.12 81 TRP A N 1
ATOM 605 C CA . TRP A 1 81 ? 14.649 -5.118 -5.492 1.00 95.12 81 TRP A CA 1
ATOM 606 C C . TRP A 1 81 ? 14.841 -6.021 -6.714 1.00 95.12 81 TRP A C 1
ATOM 608 O O . TRP A 1 81 ? 15.982 -6.336 -7.043 1.00 95.12 81 TRP A O 1
ATOM 618 N N . THR A 1 82 ? 13.776 -6.394 -7.429 1.00 94.25 82 THR A N 1
ATOM 619 C CA . THR A 1 82 ? 13.878 -7.195 -8.657 1.00 94.25 82 THR A CA 1
ATOM 620 C C . THR A 1 82 ? 14.682 -6.470 -9.728 1.00 94.25 82 THR A C 1
ATOM 622 O O . THR A 1 82 ? 15.572 -7.069 -10.325 1.00 94.25 82 THR A O 1
ATOM 625 N N . ILE A 1 83 ? 14.426 -5.175 -9.928 1.00 93.69 83 ILE A N 1
ATOM 626 C CA . ILE A 1 83 ? 15.186 -4.350 -10.874 1.00 93.69 83 ILE A CA 1
ATOM 627 C C . ILE A 1 83 ? 16.649 -4.227 -10.433 1.00 93.69 83 ILE A C 1
ATOM 629 O O . ILE A 1 83 ? 17.545 -4.334 -11.260 1.00 93.69 83 ILE A O 1
ATOM 633 N N . TYR A 1 84 ? 16.912 -4.059 -9.133 1.00 91.81 84 TYR A N 1
ATOM 634 C CA . TYR A 1 84 ? 18.280 -3.948 -8.621 1.00 91.81 84 TYR A CA 1
ATOM 635 C C . TYR A 1 84 ? 19.110 -5.222 -8.807 1.00 91.81 84 TYR A C 1
ATOM 637 O O . TYR A 1 84 ? 20.271 -5.138 -9.198 1.00 91.81 84 TYR A O 1
ATOM 645 N N . PHE A 1 85 ? 18.534 -6.393 -8.520 1.00 92.69 85 PHE A N 1
ATOM 646 C CA . PHE A 1 85 ? 19.232 -7.662 -8.726 1.00 92.69 85 PHE A CA 1
ATOM 647 C C . PHE A 1 85 ? 19.360 -8.034 -10.204 1.00 92.69 85 PHE A C 1
ATOM 649 O O . PHE A 1 85 ? 20.206 -8.863 -10.526 1.00 92.69 85 PHE A O 1
ATOM 656 N N . ASN A 1 86 ? 18.515 -7.450 -11.062 1.00 89.25 86 ASN A N 1
ATOM 657 C CA . ASN A 1 86 ? 18.402 -7.723 -12.492 1.00 89.25 86 ASN A CA 1
ATOM 658 C C . ASN A 1 86 ? 18.640 -9.209 -12.836 1.00 89.25 86 ASN A C 1
ATOM 660 O O . ASN A 1 86 ? 19.626 -9.562 -13.490 1.00 89.25 86 ASN A O 1
ATOM 664 N N . PRO A 1 87 ? 17.772 -10.120 -12.360 1.00 85.69 87 PRO A N 1
ATOM 665 C CA . PRO A 1 87 ? 17.860 -11.513 -12.755 1.00 85.69 87 PRO A CA 1
ATOM 666 C C . PRO A 1 87 ? 17.582 -11.591 -14.260 1.00 85.69 87 PRO A C 1
ATOM 668 O O . PRO A 1 87 ? 16.438 -11.448 -14.687 1.00 85.69 87 PRO A O 1
ATOM 671 N N . GLY A 1 88 ? 18.625 -11.810 -15.064 1.00 83.50 88 GLY A N 1
ATOM 672 C CA . GLY A 1 88 ? 18.567 -11.662 -16.526 1.00 83.50 88 GLY A CA 1
ATOM 673 C C . GLY A 1 88 ? 17.470 -12.471 -17.234 1.00 83.50 88 GLY A C 1
ATOM 674 O O . GLY A 1 88 ? 17.067 -12.117 -18.335 1.00 83.50 88 GLY A O 1
ATOM 675 N N . PHE A 1 89 ? 16.923 -13.510 -16.594 1.00 88.44 89 PHE A N 1
ATOM 676 C CA . PHE A 1 89 ? 15.791 -14.286 -17.114 1.00 88.44 89 PHE A CA 1
ATOM 677 C C . PHE A 1 89 ? 14.424 -13.583 -17.007 1.00 88.44 89 PHE A C 1
ATOM 679 O O . PHE A 1 89 ? 13.480 -14.009 -17.663 1.00 88.44 89 PHE A O 1
ATOM 686 N N . LEU A 1 90 ? 14.293 -12.531 -16.190 1.00 88.62 90 LEU A N 1
ATOM 687 C CA . LEU A 1 90 ? 13.058 -11.747 -16.049 1.00 88.62 90 LEU A CA 1
ATOM 688 C C . LEU A 1 90 ? 13.016 -10.503 -16.948 1.00 88.62 90 LEU A C 1
ATOM 690 O O . LEU A 1 90 ? 11.982 -9.839 -16.999 1.00 88.62 90 LEU A O 1
ATOM 694 N N . GLY A 1 91 ? 14.121 -10.174 -17.625 1.00 89.12 91 GLY A N 1
ATOM 695 C CA . GLY A 1 91 ? 14.203 -9.011 -18.512 1.00 89.12 91 GLY A CA 1
ATOM 696 C C . GLY A 1 91 ? 13.958 -7.685 -17.791 1.00 89.12 91 GLY A C 1
ATOM 697 O O . GLY A 1 91 ? 13.193 -6.857 -18.284 1.00 89.12 91 GLY A O 1
ATOM 698 N N . ALA A 1 92 ? 14.540 -7.496 -16.601 1.00 90.75 92 ALA A N 1
ATOM 699 C CA . ALA A 1 92 ? 14.385 -6.237 -15.882 1.00 90.75 92 ALA A CA 1
ATOM 700 C C . ALA A 1 92 ? 15.074 -5.088 -16.649 1.00 90.75 92 ALA A C 1
ATOM 702 O O . ALA A 1 92 ? 16.151 -5.287 -17.215 1.00 90.75 92 ALA A O 1
ATOM 703 N N . PRO A 1 93 ? 14.466 -3.890 -16.692 1.00 90.12 93 PRO A N 1
ATOM 704 C CA . PRO A 1 93 ? 15.010 -2.770 -17.446 1.00 90.12 93 PRO A CA 1
ATOM 705 C C . PRO A 1 93 ? 16.252 -2.179 -16.770 1.00 90.12 93 PRO A C 1
ATOM 707 O O . PRO A 1 93 ? 16.273 -1.977 -15.554 1.00 90.12 93 PRO A O 1
ATOM 710 N N . ASP A 1 94 ? 17.238 -1.788 -17.577 1.00 88.94 94 ASP A N 1
ATOM 711 C CA . ASP A 1 94 ? 18.367 -0.979 -17.116 1.00 88.94 94 ASP A CA 1
ATOM 712 C C . ASP A 1 94 ? 17.941 0.490 -17.000 1.00 88.94 94 ASP A C 1
ATOM 714 O O . ASP A 1 94 ? 17.920 1.260 -17.963 1.00 88.94 94 ASP A O 1
ATOM 718 N N . LEU A 1 95 ? 17.551 0.883 -15.789 1.00 88.75 95 LEU A N 1
ATOM 719 C CA . LEU A 1 95 ? 17.117 2.245 -15.502 1.00 88.75 95 LEU A CA 1
ATOM 720 C C . LEU A 1 95 ? 18.316 3.186 -15.337 1.00 88.75 95 LEU A C 1
ATOM 722 O O . LEU A 1 95 ? 19.282 2.876 -14.642 1.00 88.75 95 LEU A O 1
ATOM 726 N N . THR A 1 96 ? 18.207 4.401 -15.883 1.00 87.25 96 THR A N 1
ATOM 727 C CA . THR A 1 96 ? 19.193 5.480 -15.699 1.00 87.25 96 THR A CA 1
ATOM 728 C C . THR A 1 96 ? 18.529 6.791 -15.262 1.00 87.25 96 THR A C 1
ATOM 730 O O . THR A 1 96 ? 17.302 6.944 -15.293 1.00 87.25 96 THR A O 1
ATOM 733 N N . GLY A 1 97 ? 19.336 7.749 -14.793 1.00 87.56 97 GLY A N 1
ATOM 734 C CA . GLY A 1 97 ? 18.875 9.093 -14.432 1.00 87.56 97 GLY A CA 1
ATOM 735 C C . GLY A 1 97 ? 17.787 9.111 -13.350 1.00 87.56 97 GLY A C 1
ATOM 736 O O . GLY A 1 97 ? 17.875 8.411 -12.339 1.00 87.56 97 GLY A O 1
ATOM 737 N N . ARG A 1 98 ? 16.745 9.929 -13.562 1.00 79.81 98 ARG A N 1
ATOM 738 C CA . ARG A 1 98 ? 15.652 10.112 -12.588 1.00 79.81 98 ARG A CA 1
ATOM 739 C C . ARG A 1 98 ? 14.871 8.823 -12.323 1.00 79.81 98 ARG A C 1
ATOM 741 O O . ARG A 1 98 ? 14.545 8.551 -11.171 1.00 79.81 98 ARG A O 1
ATOM 748 N N . ALA A 1 99 ? 14.620 8.009 -13.348 1.00 79.69 99 ALA A N 1
ATOM 749 C CA . ALA A 1 99 ? 13.874 6.759 -13.196 1.00 79.69 99 ALA A CA 1
ATOM 750 C C . ALA A 1 99 ? 14.593 5.790 -12.242 1.00 79.69 99 ALA A C 1
ATOM 752 O O . ALA A 1 99 ? 13.971 5.255 -11.322 1.00 79.69 99 ALA A O 1
ATOM 753 N N . ALA A 1 100 ? 15.917 5.655 -12.387 1.00 83.38 100 ALA A N 1
ATOM 754 C CA . ALA A 1 100 ? 16.741 4.846 -11.490 1.00 83.38 100 ALA A CA 1
ATOM 755 C C . ALA A 1 100 ? 16.696 5.357 -10.044 1.00 83.38 100 ALA A C 1
ATOM 757 O O . ALA A 1 100 ? 16.565 4.563 -9.113 1.00 83.38 100 ALA A O 1
ATOM 758 N N . SER A 1 101 ? 16.757 6.680 -9.842 1.00 82.69 101 SER A N 1
ATOM 759 C CA . SER A 1 101 ? 16.664 7.262 -8.497 1.00 82.69 101 SER A CA 1
ATOM 760 C C . SER A 1 101 ? 15.296 7.047 -7.846 1.00 82.69 101 SER A C 1
ATOM 762 O O . SER A 1 101 ? 15.231 6.730 -6.659 1.00 82.69 101 SER A O 1
ATOM 764 N N . THR A 1 102 ? 14.210 7.161 -8.616 1.00 83.94 102 THR A N 1
ATOM 765 C CA . THR A 1 102 ? 12.840 7.021 -8.110 1.00 83.94 102 THR A CA 1
ATOM 766 C C . THR A 1 102 ? 12.548 5.580 -7.723 1.00 83.94 102 THR A C 1
ATOM 768 O O . THR A 1 102 ? 12.128 5.322 -6.599 1.00 83.94 102 THR A O 1
ATOM 771 N N . VAL A 1 103 ? 12.830 4.627 -8.614 1.00 86.62 103 VAL A N 1
ATOM 772 C CA . VAL A 1 103 ? 12.673 3.196 -8.317 1.00 86.62 103 VAL A CA 1
ATOM 773 C C . VAL A 1 103 ? 13.624 2.781 -7.195 1.00 86.62 103 VAL A C 1
ATOM 775 O O . VAL A 1 103 ? 13.229 2.086 -6.263 1.00 86.62 103 VAL A O 1
ATOM 778 N N . GLY A 1 104 ? 14.861 3.283 -7.214 1.00 88.00 104 GLY A N 1
ATOM 779 C CA . G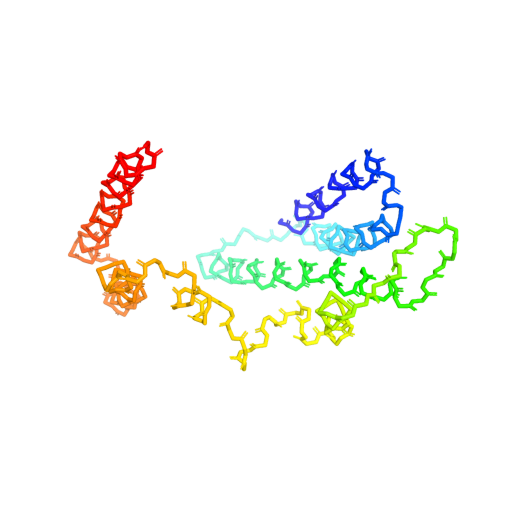LY A 1 104 ? 15.858 3.014 -6.186 1.00 88.00 104 GLY A CA 1
ATOM 780 C C . GLY A 1 104 ? 15.443 3.456 -4.780 1.00 88.00 104 GLY A C 1
ATOM 781 O O . GLY A 1 104 ? 15.868 2.808 -3.821 1.00 88.00 104 GLY A O 1
ATOM 782 N N . ALA A 1 105 ? 14.605 4.492 -4.649 1.00 87.31 105 ALA A N 1
ATOM 783 C CA . ALA A 1 105 ? 14.097 4.981 -3.367 1.00 87.31 105 ALA A CA 1
ATOM 784 C C . ALA A 1 105 ? 13.192 3.961 -2.658 1.00 87.31 105 ALA A C 1
ATOM 786 O O . ALA A 1 105 ? 13.238 3.866 -1.429 1.00 87.31 105 ALA A O 1
ATOM 787 N N . PHE A 1 106 ? 12.434 3.162 -3.415 1.00 89.56 106 PHE A N 1
ATOM 788 C CA . PHE A 1 106 ? 11.520 2.146 -2.884 1.00 89.56 106 PHE A CA 1
ATOM 789 C C . PHE A 1 106 ? 12.228 0.938 -2.263 1.00 89.56 106 PHE A C 1
ATOM 791 O O . PHE A 1 106 ? 11.585 0.167 -1.560 1.00 89.56 106 PHE A O 1
ATOM 798 N N . ARG A 1 107 ? 13.549 0.783 -2.444 1.00 91.44 107 ARG A N 1
ATOM 799 C CA . ARG A 1 107 ? 14.325 -0.265 -1.750 1.00 91.44 107 ARG A CA 1
ATOM 800 C C . ARG A 1 107 ? 14.376 -0.065 -0.238 1.00 91.44 107 ARG A C 1
ATOM 802 O O . ARG A 1 107 ? 14.580 -1.035 0.487 1.00 91.44 107 ARG A O 1
ATOM 809 N N . ASN A 1 108 ? 14.203 1.170 0.241 1.00 88.38 108 ASN A N 1
ATOM 810 C CA . ASN A 1 108 ? 14.047 1.436 1.664 1.00 88.38 108 ASN A CA 1
ATOM 811 C C . ASN A 1 108 ? 12.583 1.165 2.068 1.00 88.38 108 ASN A C 1
ATOM 813 O O . ASN A 1 108 ? 11.697 1.873 1.581 1.00 88.38 108 ASN A O 1
ATOM 817 N N . PRO A 1 109 ? 12.306 0.207 2.975 1.00 87.25 109 PRO A N 1
ATOM 818 C CA . PRO A 1 109 ? 10.944 -0.142 3.378 1.00 87.25 109 PRO A CA 1
ATOM 819 C C . PRO A 1 109 ? 10.138 1.046 3.899 1.00 87.25 109 PRO A C 1
ATOM 821 O O . PRO A 1 109 ? 8.928 1.089 3.699 1.00 87.25 109 PRO A O 1
ATOM 824 N N . ILE A 1 110 ? 10.794 2.037 4.514 1.00 84.31 110 ILE A N 1
ATOM 825 C CA . ILE A 1 110 ? 10.093 3.222 5.005 1.00 84.31 110 ILE A CA 1
ATOM 826 C C . ILE A 1 110 ? 9.559 4.089 3.867 1.00 8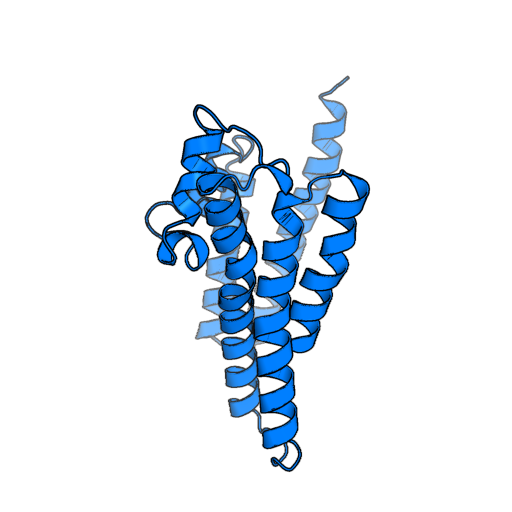4.31 110 ILE A C 1
ATOM 828 O O . ILE A 1 110 ? 8.514 4.689 4.043 1.00 84.31 110 ILE A O 1
ATOM 832 N N . ASN A 1 111 ? 10.226 4.115 2.708 1.00 82.50 111 ASN A N 1
ATOM 833 C CA . ASN A 1 111 ? 9.780 4.860 1.527 1.00 82.50 111 ASN A CA 1
ATOM 834 C C . ASN A 1 111 ? 8.694 4.113 0.744 1.00 82.50 111 ASN A C 1
ATOM 836 O O . ASN A 1 111 ? 7.923 4.731 0.016 1.00 82.50 111 ASN A O 1
ATOM 840 N N . ALA A 1 112 ? 8.661 2.782 0.852 1.00 80.81 112 ALA A N 1
ATOM 841 C CA . ALA A 1 112 ? 7.582 1.982 0.289 1.00 80.81 112 ALA A CA 1
ATOM 842 C C . ALA A 1 112 ? 6.319 2.089 1.152 1.00 80.81 112 ALA A C 1
ATOM 844 O O . ALA A 1 112 ? 5.231 2.300 0.623 1.00 80.81 112 ALA A O 1
ATOM 845 N N . PHE A 1 113 ? 6.468 1.955 2.473 1.00 76.50 113 PHE A N 1
ATOM 846 C CA . PHE A 1 113 ? 5.370 2.003 3.436 1.00 76.50 113 PHE A CA 1
ATOM 847 C C . PHE A 1 113 ? 4.823 3.417 3.627 1.00 76.50 113 PHE A C 1
ATOM 849 O O . PHE A 1 113 ? 3.621 3.659 3.534 1.00 76.50 113 PHE A O 1
ATOM 856 N N . SER A 1 114 ? 5.725 4.353 3.894 1.00 61.81 114 SER A N 1
ATOM 857 C CA . SER A 1 114 ? 5.407 5.760 4.001 1.00 61.81 114 SER A CA 1
ATOM 858 C C . SER A 1 114 ? 5.758 6.398 2.669 1.00 61.81 114 SER A C 1
ATOM 860 O O . SER A 1 114 ? 6.918 6.415 2.260 1.00 61.81 114 SER A O 1
ATOM 862 N N . MET A 1 115 ? 4.794 7.068 2.044 1.00 49.34 115 MET A N 1
ATOM 863 C CA . MET A 1 115 ? 5.159 8.320 1.391 1.00 49.34 115 MET A CA 1
ATOM 864 C C . MET A 1 115 ? 5.852 9.147 2.476 1.00 49.34 115 MET A C 1
ATOM 866 O O . MET A 1 115 ? 5.187 9.609 3.400 1.00 49.34 115 MET A O 1
ATOM 870 N N . THR A 1 116 ? 7.185 9.205 2.466 1.00 39.09 116 THR A N 1
ATOM 871 C CA . THR A 1 116 ? 7.962 9.934 3.469 1.00 39.09 116 THR A CA 1
ATOM 872 C C . THR A 1 116 ? 7.306 11.297 3.690 1.00 39.09 116 THR A C 1
ATOM 874 O O . THR A 1 116 ? 7.183 12.081 2.751 1.00 39.09 116 THR A O 1
ATOM 877 N N . PHE A 1 117 ? 6.863 11.583 4.921 1.00 42.22 117 PHE A N 1
ATOM 878 C CA . PHE A 1 117 ? 6.232 12.865 5.275 1.00 42.22 117 PHE A CA 1
ATOM 879 C C . PHE A 1 117 ? 7.130 14.063 4.926 1.00 42.22 117 PHE A C 1
ATOM 881 O O . PHE A 1 117 ? 6.642 15.162 4.686 1.00 42.22 117 PHE A O 1
ATOM 888 N N . THR A 1 118 ? 8.441 13.837 4.833 1.00 42.81 118 THR A N 1
ATOM 889 C CA . THR A 1 118 ? 9.450 14.823 4.428 1.00 42.81 118 THR A CA 1
ATOM 890 C C . THR A 1 118 ? 9.399 15.185 2.932 1.00 42.81 118 THR A C 1
ATOM 892 O O . THR A 1 118 ? 10.003 16.171 2.539 1.00 42.81 118 THR A O 1
ATOM 895 N N . ASN A 1 119 ? 8.658 14.445 2.099 1.00 41.03 119 ASN A N 1
ATOM 896 C CA . ASN A 1 119 ? 8.400 14.744 0.686 1.00 41.03 119 ASN A CA 1
ATOM 897 C C . ASN A 1 119 ? 6.960 14.350 0.338 1.00 41.03 119 ASN A C 1
ATOM 899 O O . ASN A 1 119 ? 6.751 13.428 -0.438 1.00 41.03 119 ASN A O 1
ATOM 903 N N . PHE A 1 120 ? 5.956 15.005 0.921 1.00 43.59 120 PHE A N 1
ATOM 904 C CA . PHE A 1 120 ? 4.552 14.739 0.593 1.00 43.59 120 PHE A CA 1
ATOM 905 C C . PHE A 1 120 ? 4.257 15.210 -0.850 1.00 43.59 120 PHE A C 1
ATOM 907 O O . PHE A 1 120 ? 4.123 16.422 -1.067 1.00 43.59 120 PHE A O 1
ATOM 914 N N . PRO A 1 121 ? 4.137 14.315 -1.857 1.00 45.25 121 PRO A N 1
ATOM 915 C CA . PRO A 1 121 ? 3.809 14.740 -3.211 1.00 45.25 121 PRO A CA 1
ATOM 916 C C . PRO A 1 121 ? 2.394 15.309 -3.251 1.00 45.25 121 PRO A C 1
ATOM 918 O O . PRO A 1 121 ? 2.153 16.229 -3.997 1.00 45.25 121 PRO A O 1
ATOM 921 N N . VAL A 1 122 ? 1.460 14.919 -2.384 1.00 46.91 122 VAL A N 1
ATOM 922 C CA . VAL A 1 122 ? 0.117 15.525 -2.422 1.00 46.91 122 VAL A CA 1
ATOM 923 C C . VAL A 1 122 ? 0.133 17.009 -2.039 1.00 46.91 122 VAL A C 1
ATOM 925 O O . VAL A 1 122 ? -0.734 17.731 -2.487 1.00 46.91 122 VAL A O 1
ATOM 928 N N . ILE A 1 123 ? 1.111 17.518 -1.283 1.00 45.47 123 ILE A N 1
ATOM 929 C CA . ILE A 1 123 ? 1.213 18.971 -1.055 1.00 45.47 123 ILE A CA 1
ATOM 930 C C . ILE A 1 123 ? 2.042 19.592 -2.179 1.00 45.47 123 ILE A C 1
ATOM 932 O O . ILE A 1 123 ? 1.588 20.516 -2.840 1.00 45.47 123 ILE A O 1
ATOM 936 N N . LYS A 1 124 ? 3.222 19.044 -2.478 1.00 41.50 124 LYS A N 1
ATOM 937 C CA . LYS A 1 124 ? 4.122 19.640 -3.474 1.00 41.50 124 LYS A CA 1
ATOM 938 C C . LYS A 1 124 ? 3.593 19.522 -4.907 1.00 41.50 124 LYS A C 1
ATOM 940 O O . LYS A 1 124 ? 3.680 20.474 -5.651 1.00 41.50 124 LYS A O 1
ATOM 945 N N . GLN A 1 125 ? 2.981 18.402 -5.269 1.00 43.06 125 GLN A N 1
ATOM 946 C CA . GLN A 1 125 ? 2.341 18.126 -6.558 1.00 43.06 125 GLN A CA 1
ATOM 947 C C . GLN A 1 125 ? 0.959 18.786 -6.659 1.00 43.06 125 GLN A C 1
ATOM 949 O O . GLN A 1 125 ? 0.629 19.231 -7.738 1.00 43.06 125 GLN A O 1
ATOM 954 N N . VAL A 1 126 ? 0.176 18.969 -5.585 1.00 48.50 126 VAL A N 1
ATOM 955 C CA . VAL A 1 126 ? -1.033 19.826 -5.678 1.00 48.50 126 VAL A CA 1
ATOM 956 C C . VAL A 1 126 ? -0.653 21.285 -5.938 1.00 48.50 126 VAL A C 1
ATOM 958 O O . VAL A 1 126 ? -1.300 21.919 -6.760 1.00 48.50 126 VAL A O 1
ATOM 961 N N . PHE A 1 127 ? 0.427 21.788 -5.332 1.00 45.81 127 PHE A N 1
ATOM 962 C CA . PHE A 1 127 ? 0.921 23.145 -5.597 1.0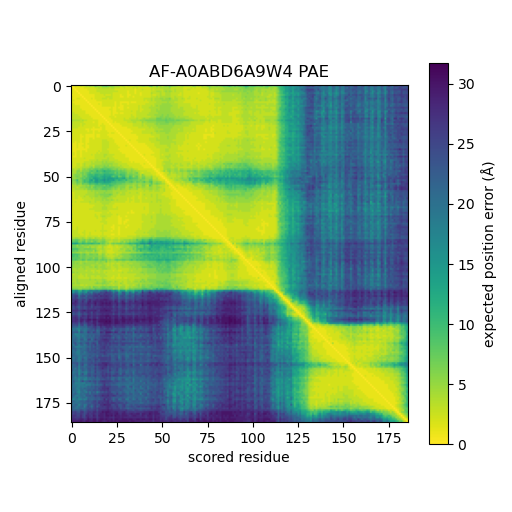0 45.81 127 PHE A CA 1
ATOM 963 C C . PHE A 1 127 ? 1.729 23.276 -6.910 1.00 45.81 127 PHE A C 1
ATOM 965 O O . PHE A 1 127 ? 1.691 24.332 -7.527 1.00 45.81 127 PHE A O 1
ATOM 972 N N . GLU A 1 128 ? 2.453 22.240 -7.361 1.00 47.47 128 GLU A N 1
ATOM 973 C CA . GLU A 1 128 ? 3.297 22.273 -8.580 1.00 47.47 128 GLU A CA 1
ATOM 974 C C . GLU A 1 128 ? 2.600 21.712 -9.836 1.00 47.47 128 GLU A C 1
ATOM 976 O O . GLU A 1 128 ? 2.999 22.045 -10.948 1.00 47.47 128 GLU A O 1
ATOM 981 N N . SER A 1 129 ? 1.575 20.863 -9.689 1.00 42.69 129 SER A N 1
ATOM 982 C CA . SER A 1 129 ? 0.701 20.379 -10.775 1.00 42.69 129 SER A CA 1
ATOM 983 C C . SER A 1 129 ? -0.684 21.031 -10.758 1.00 42.69 129 SER A C 1
ATOM 985 O O . SER A 1 129 ? -1.516 20.710 -11.609 1.00 42.69 129 SER A O 1
ATOM 987 N N . GLY A 1 130 ? -0.956 21.902 -9.783 1.00 41.56 130 GLY A N 1
ATOM 988 C CA . GLY A 1 130 ? -2.118 22.778 -9.775 1.00 41.56 130 GLY A CA 1
ATOM 989 C C . GLY A 1 130 ? -1.957 23.817 -10.873 1.00 41.56 130 GLY A C 1
ATOM 990 O O . GLY A 1 130 ? -0.921 24.467 -10.988 1.00 41.56 130 GLY A O 1
ATOM 991 N N . ALA A 1 131 ? -2.966 23.944 -11.723 1.00 48.09 131 ALA A N 1
ATOM 992 C CA . ALA A 1 131 ? -2.976 24.916 -12.800 1.00 48.09 131 ALA A CA 1
ATOM 993 C C . ALA A 1 131 ? -3.183 26.326 -12.227 1.00 48.09 131 ALA A C 1
ATOM 995 O O . ALA A 1 131 ? -4.300 26.809 -12.308 1.00 48.09 131 ALA A O 1
ATOM 996 N N . ASP A 1 132 ? -2.151 26.900 -11.591 1.00 56.25 132 ASP A N 1
ATOM 997 C CA . ASP A 1 132 ? -2.035 28.262 -11.027 1.00 56.25 132 ASP A CA 1
ATOM 998 C C . ASP A 1 132 ? -3.381 28.912 -10.633 1.00 56.25 132 ASP A C 1
ATOM 1000 O O . ASP A 1 132 ? -3.714 30.029 -11.032 1.00 56.25 132 ASP A O 1
ATOM 1004 N N . ASP A 1 133 ? -4.219 28.171 -9.898 1.00 63.25 133 ASP A N 1
ATOM 1005 C CA . ASP A 1 133 ? -5.599 28.550 -9.610 1.00 63.25 133 ASP A CA 1
ATOM 1006 C C . ASP A 1 133 ? -5.836 28.509 -8.109 1.00 63.25 133 ASP A C 1
ATOM 1008 O O . ASP A 1 133 ? -6.162 27.490 -7.494 1.00 63.25 133 ASP A O 1
ATOM 1012 N N . ARG A 1 134 ? -5.721 29.705 -7.541 1.00 73.81 134 ARG A N 1
ATOM 1013 C CA . ARG A 1 134 ? -5.915 29.986 -6.121 1.00 73.81 134 ARG A CA 1
ATOM 1014 C C . ARG A 1 134 ? -7.285 29.540 -5.600 1.00 73.81 134 ARG A C 1
ATOM 1016 O O . ARG A 1 134 ? -7.416 29.265 -4.409 1.00 73.81 134 ARG A O 1
ATOM 1023 N N . MET A 1 135 ? -8.306 29.490 -6.458 1.00 71.81 135 MET A N 1
ATOM 1024 C CA . MET A 1 135 ? -9.657 29.052 -6.103 1.00 71.81 135 MET A CA 1
ATOM 1025 C C . MET A 1 135 ? -9.671 27.538 -5.870 1.00 71.81 135 MET A C 1
ATOM 1027 O O . MET A 1 135 ? -10.138 27.094 -4.818 1.00 71.81 135 MET A O 1
ATOM 1031 N N . TYR A 1 136 ? -9.075 26.757 -6.774 1.00 66.88 136 TYR A N 1
ATOM 1032 C CA . TYR A 1 136 ? -8.918 25.312 -6.590 1.00 66.88 136 TYR A CA 1
ATOM 1033 C C . TYR A 1 136 ? -8.087 24.982 -5.342 1.00 66.88 136 TYR A C 1
ATOM 1035 O O . TYR A 1 136 ? -8.510 24.170 -4.516 1.00 66.88 136 TYR A O 1
ATOM 1043 N N . ASP A 1 137 ? -6.970 25.681 -5.142 1.00 70.25 137 ASP A N 1
ATOM 1044 C CA . ASP A 1 137 ? -6.100 25.475 -3.979 1.00 70.25 137 ASP A CA 1
ATOM 1045 C C . ASP A 1 137 ? -6.841 25.744 -2.662 1.00 70.25 137 ASP A C 1
ATOM 1047 O O . ASP A 1 137 ? -6.770 24.961 -1.709 1.00 70.25 137 ASP A O 1
ATOM 1051 N N . SER A 1 138 ? -7.632 26.822 -2.616 1.00 78.50 138 SER A N 1
ATOM 1052 C CA . SER A 1 138 ? -8.442 27.161 -1.444 1.00 78.50 138 SER A CA 1
ATOM 1053 C C . SER A 1 138 ? -9.523 26.113 -1.153 1.00 78.50 138 SER A C 1
ATOM 1055 O O . SER A 1 138 ? -9.755 25.761 0.008 1.00 78.50 138 SER A O 1
ATOM 1057 N N . LEU A 1 139 ? -10.150 25.560 -2.196 1.00 78.69 139 LEU A N 1
ATOM 1058 C CA . LEU A 1 139 ? -11.171 24.520 -2.091 1.00 78.69 139 LEU A CA 1
ATOM 1059 C C . LEU A 1 139 ? -10.586 23.209 -1.557 1.00 78.69 139 LEU A C 1
ATOM 1061 O O . LEU A 1 139 ? -11.201 22.559 -0.708 1.00 78.69 139 LEU A O 1
ATOM 1065 N N . VAL A 1 140 ? -9.384 22.837 -1.996 1.00 76.00 140 VAL A N 1
ATOM 1066 C CA . VAL A 1 140 ? -8.687 21.647 -1.494 1.00 76.00 140 VAL A CA 1
ATOM 1067 C C . VAL A 1 140 ? -8.320 21.811 -0.017 1.00 76.00 140 VAL A C 1
ATOM 1069 O O . VAL A 1 140 ? -8.573 20.900 0.769 1.00 76.00 140 VAL A O 1
ATOM 1072 N N . ILE A 1 141 ? -7.809 22.976 0.395 1.00 79.56 141 ILE A N 1
ATOM 1073 C CA . ILE A 1 141 ? -7.437 23.250 1.798 1.00 79.56 141 ILE A CA 1
ATOM 1074 C C . ILE A 1 141 ? -8.667 23.332 2.715 1.00 79.56 141 ILE A C 1
ATOM 1076 O O . ILE A 1 141 ? -8.619 22.909 3.872 1.00 79.56 141 ILE A O 1
ATOM 1080 N N . THR A 1 142 ? -9.792 23.836 2.207 1.00 83.81 142 THR A N 1
ATOM 1081 C CA . THR A 1 142 ? -11.038 23.946 2.980 1.00 83.81 142 THR A CA 1
ATOM 1082 C C . THR A 1 142 ? -11.622 22.572 3.333 1.00 83.81 142 THR A C 1
ATOM 1084 O O . THR A 1 142 ? -12.227 22.420 4.394 1.00 83.81 142 THR A O 1
ATOM 1087 N N . GLY A 1 143 ? -11.395 21.545 2.507 1.00 79.69 143 GLY A N 1
ATOM 1088 C CA . GLY A 1 143 ? -11.897 20.184 2.739 1.00 79.69 143 GLY A CA 1
ATOM 1089 C C . GLY A 1 143 ? -11.483 19.594 4.093 1.00 79.69 143 GLY A C 1
ATOM 1090 O O . GLY A 1 143 ? -12.359 19.268 4.899 1.00 79.69 143 GLY A O 1
ATOM 1091 N N . PRO A 1 144 ? -10.176 19.501 4.405 1.00 77.50 144 PRO A N 1
ATOM 1092 C CA . PRO A 1 144 ? -9.686 19.085 5.717 1.00 77.50 144 PRO A CA 1
ATOM 1093 C C . PRO A 1 144 ? -10.266 19.896 6.881 1.00 77.50 144 PRO A C 1
ATOM 1095 O O . PRO A 1 144 ? -10.581 19.321 7.919 1.00 77.50 144 PRO A O 1
ATOM 1098 N N . VAL A 1 145 ? -10.469 21.206 6.713 1.00 79.12 145 VAL A N 1
ATOM 1099 C CA . VAL A 1 145 ? -11.067 22.066 7.749 1.00 79.12 145 VAL A CA 1
ATOM 1100 C C . VAL A 1 145 ? -12.525 21.682 8.007 1.00 79.12 145 VAL A C 1
ATOM 1102 O O . VAL A 1 145 ? -12.918 21.518 9.160 1.00 79.12 145 VAL A O 1
ATOM 1105 N N . VAL A 1 146 ? -13.322 21.466 6.957 1.00 82.75 146 VAL A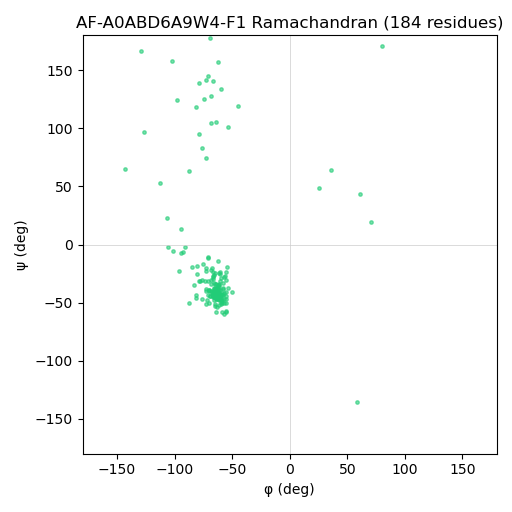 N 1
ATOM 1106 C CA . VAL A 1 146 ? -14.717 21.011 7.087 1.00 82.75 146 VAL A CA 1
ATOM 1107 C C . VAL A 1 146 ? -14.781 19.637 7.755 1.00 82.75 146 VAL A C 1
ATOM 1109 O O . VAL A 1 146 ? -15.601 19.426 8.647 1.00 82.75 146 VAL A O 1
ATOM 1112 N N . VAL A 1 147 ? -13.883 18.719 7.386 1.00 78.12 147 VAL A N 1
ATOM 1113 C CA . VAL A 1 147 ? -13.785 17.395 8.017 1.00 78.12 147 VAL A CA 1
ATOM 1114 C C . VAL A 1 147 ? -13.422 17.510 9.498 1.00 78.12 147 VAL A C 1
ATOM 1116 O O . VAL A 1 147 ? -14.051 16.847 10.320 1.00 78.12 147 VAL A O 1
ATOM 1119 N N . LEU A 1 148 ? -12.470 18.374 9.862 1.00 77.31 148 LEU A N 1
ATOM 1120 C CA . LEU A 1 148 ? -12.109 18.629 11.260 1.00 77.31 148 LEU A CA 1
ATOM 1121 C C . LEU A 1 148 ? -13.280 19.222 12.051 1.00 77.31 148 LEU A C 1
ATOM 1123 O O . LEU A 1 148 ? -13.531 18.790 13.173 1.00 77.31 148 LEU A O 1
ATOM 1127 N N . ILE A 1 149 ? -14.043 20.147 11.464 1.00 82.31 149 ILE A N 1
ATOM 1128 C CA . ILE A 1 149 ? -15.248 20.705 12.092 1.00 82.31 149 ILE A CA 1
ATOM 1129 C C . ILE A 1 149 ? -16.282 19.602 12.340 1.00 82.31 149 ILE A C 1
ATOM 1131 O O . ILE A 1 149 ? -16.789 19.490 13.452 1.00 82.31 149 ILE A O 1
ATOM 1135 N N . VAL A 1 150 ? -16.565 18.751 11.349 1.00 83.94 150 VAL A N 1
ATOM 1136 C CA . VAL A 1 150 ? -17.494 17.615 11.505 1.00 83.94 150 VAL A CA 1
ATOM 1137 C C . VAL A 1 150 ? -16.986 16.631 12.565 1.00 83.94 150 VAL A C 1
ATOM 1139 O O . VAL A 1 150 ? -17.779 16.106 13.345 1.00 83.94 150 VAL A O 1
ATOM 1142 N N . ALA A 1 151 ? -15.676 16.386 12.616 1.00 78.25 151 ALA A N 1
ATOM 1143 C CA . ALA A 1 151 ? -15.066 15.468 13.571 1.00 78.25 151 ALA A CA 1
ATOM 1144 C C . ALA A 1 151 ? -15.132 15.987 15.018 1.00 78.25 151 ALA A C 1
ATOM 1146 O O . ALA A 1 151 ? -15.406 15.206 15.925 1.00 78.25 151 ALA A O 1
ATOM 1147 N N . VAL A 1 152 ? -14.910 17.289 15.234 1.00 85.25 152 VAL A N 1
ATOM 1148 C CA . VAL A 1 152 ? -14.902 17.916 16.569 1.00 85.25 152 VAL A CA 1
ATOM 1149 C C . VAL A 1 152 ? -16.314 18.221 17.065 1.00 85.25 152 VAL A C 1
ATOM 1151 O O . VAL A 1 152 ? -16.643 17.935 18.212 1.00 85.25 152 VAL A O 1
ATOM 1154 N N . VAL A 1 153 ? -17.159 18.799 16.209 1.00 88.38 153 VAL A N 1
ATOM 1155 C CA . VAL A 1 153 ? -18.531 19.206 16.563 1.00 88.38 153 VAL A CA 1
ATOM 1156 C C . VAL A 1 153 ? -19.493 18.010 16.532 1.00 88.38 153 VAL A C 1
ATOM 1158 O O . VAL A 1 153 ? -20.559 18.041 17.146 1.00 88.38 153 VAL A O 1
ATOM 1161 N N . GLY A 1 154 ? -19.107 16.926 15.857 1.00 75.19 154 GLY A N 1
ATOM 1162 C CA . GLY A 1 154 ? -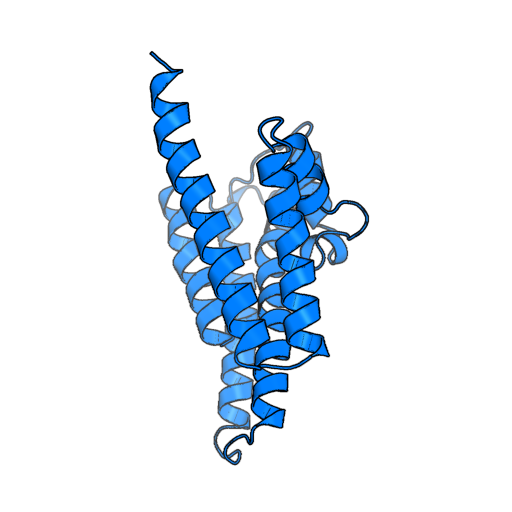19.940 15.750 15.653 1.00 75.19 154 GLY A CA 1
ATOM 1163 C C . GLY A 1 154 ? -20.954 15.940 14.523 1.00 75.19 154 GLY A C 1
ATOM 1164 O O . GLY A 1 154 ? -21.144 17.027 13.978 1.00 75.19 154 GLY A O 1
ATOM 1165 N N . ARG A 1 155 ? -21.627 14.847 14.148 1.00 78.81 155 ARG A N 1
ATOM 1166 C CA . ARG A 1 155 ? -22.559 14.812 13.012 1.00 78.81 155 ARG A CA 1
ATOM 1167 C C . ARG A 1 155 ? -23.898 15.479 13.360 1.00 78.81 155 ARG A C 1
ATOM 1169 O O . ARG A 1 155 ? -24.867 14.802 13.690 1.00 78.81 155 ARG A O 1
ATOM 1176 N N . ALA A 1 156 ? -23.956 16.802 13.248 1.00 86.38 156 ALA A N 1
ATOM 1177 C CA . ALA A 1 156 ? -25.169 17.612 13.372 1.00 86.38 156 ALA A CA 1
ATOM 1178 C C . ALA A 1 156 ? -25.704 18.053 11.998 1.00 86.38 156 ALA A C 1
ATOM 1180 O O . ALA A 1 156 ? -24.932 18.156 11.042 1.00 86.38 156 ALA A O 1
ATOM 1181 N N . VAL A 1 157 ? -26.999 18.389 11.906 1.00 87.81 157 VAL A N 1
ATOM 1182 C CA . VAL A 1 157 ? -27.637 18.903 10.669 1.00 87.81 157 VAL A CA 1
ATOM 1183 C C . VAL A 1 157 ? -26.830 20.054 10.065 1.00 87.81 157 VAL A C 1
ATOM 1185 O O . VAL A 1 157 ? -26.602 20.079 8.860 1.00 87.81 157 VAL A O 1
ATOM 1188 N N . PHE A 1 158 ? -26.313 20.946 10.913 1.00 89.56 158 PHE A N 1
ATO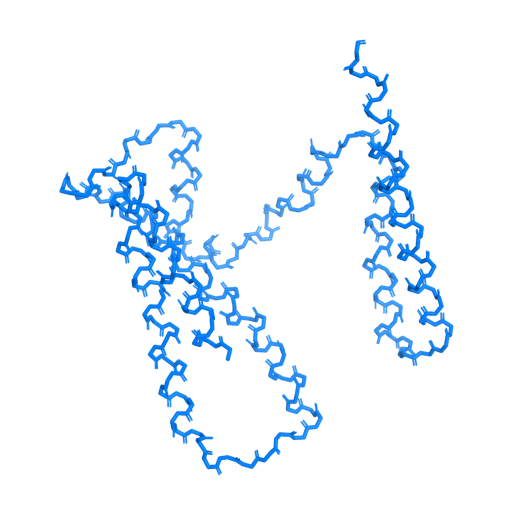M 1189 C CA . PHE A 1 158 ? -25.445 22.045 10.498 1.00 89.56 158 PHE A CA 1
ATOM 1190 C C . PHE A 1 158 ? -24.134 21.565 9.851 1.00 89.56 158 PHE A C 1
ATOM 1192 O O . PHE A 1 158 ? -23.821 21.959 8.733 1.00 89.56 158 PHE A O 1
ATOM 1199 N N . THR A 1 159 ? -23.388 20.670 10.508 1.00 88.06 159 THR A N 1
ATOM 1200 C CA . THR A 1 159 ? -22.112 20.144 9.980 1.00 88.06 159 THR A CA 1
ATOM 1201 C C . THR A 1 159 ? -22.291 19.315 8.707 1.00 88.06 159 THR A C 1
ATOM 1203 O O . THR A 1 159 ? -21.456 19.367 7.808 1.00 88.06 159 THR A O 1
ATOM 1206 N N . VAL A 1 160 ? -23.411 18.592 8.596 1.00 86.31 160 VAL A N 1
ATOM 1207 C CA . VAL A 1 160 ? -23.776 17.849 7.387 1.00 86.31 160 VAL A CA 1
ATOM 1208 C C . VAL A 1 160 ? -24.122 18.823 6.265 1.00 86.31 160 VAL A C 1
ATOM 1210 O O . VAL A 1 160 ? -23.632 18.652 5.156 1.00 86.31 160 VAL A O 1
ATOM 1213 N N . GLY A 1 161 ? -24.901 19.870 6.552 1.00 91.50 161 GLY A N 1
ATOM 1214 C CA . GLY A 1 161 ? -25.208 20.930 5.591 1.00 91.50 161 GLY A CA 1
ATOM 1215 C C . GLY A 1 161 ? -23.951 21.634 5.080 1.00 91.50 161 GLY A C 1
ATOM 1216 O O . GLY A 1 161 ? -23.804 21.814 3.875 1.00 91.50 161 GLY A O 1
ATOM 1217 N N . LEU A 1 162 ? -23.007 21.944 5.972 1.00 91.75 162 LEU A N 1
ATOM 1218 C CA . LEU A 1 162 ? -21.711 22.523 5.618 1.00 91.75 162 LEU A CA 1
ATOM 1219 C C . LEU A 1 162 ? -20.899 21.594 4.702 1.00 91.75 162 LEU A C 1
ATOM 1221 O O . LEU A 1 162 ? -20.379 22.040 3.682 1.00 91.75 162 LEU A O 1
ATOM 1225 N N . ALA A 1 163 ? -20.827 20.301 5.028 1.00 84.56 163 ALA A N 1
ATOM 1226 C CA . ALA A 1 163 ? -20.128 19.313 4.208 1.00 84.56 163 ALA A CA 1
ATOM 1227 C C . ALA A 1 163 ? -20.778 19.129 2.828 1.00 84.56 163 ALA A C 1
ATOM 1229 O O . ALA A 1 163 ? -20.077 19.059 1.821 1.00 84.56 163 ALA A O 1
ATOM 1230 N N . VAL A 1 164 ? -22.112 19.098 2.761 1.00 91.88 164 VAL A N 1
ATOM 1231 C CA . VAL A 1 164 ? -22.856 19.011 1.496 1.00 91.88 164 VAL A CA 1
ATOM 1232 C C . VAL A 1 164 ? -22.630 20.258 0.646 1.00 91.88 164 VAL A C 1
ATOM 1234 O O . VAL A 1 164 ? -22.345 20.133 -0.541 1.00 91.88 164 VAL A O 1
ATOM 1237 N N . LEU A 1 165 ? -22.696 21.453 1.239 1.00 94.38 165 LEU A N 1
ATOM 1238 C CA . LEU A 1 165 ? -22.440 22.707 0.532 1.00 94.38 165 LEU A CA 1
ATOM 1239 C C . LEU A 1 165 ? -21.013 22.759 -0.025 1.00 94.38 165 LEU A C 1
ATOM 1241 O O . LEU A 1 165 ? -20.814 23.133 -1.182 1.00 94.38 165 LEU A O 1
ATOM 1245 N N . TYR A 1 166 ? -20.034 22.341 0.778 1.00 90.88 166 TYR A N 1
ATOM 1246 C CA . TYR A 1 166 ? -18.649 22.207 0.343 1.00 90.88 166 TYR A CA 1
ATOM 1247 C C . TYR A 1 166 ? -18.531 21.267 -0.864 1.00 90.88 166 TYR A C 1
ATOM 1249 O O . TYR A 1 166 ? -17.963 21.653 -1.883 1.00 90.88 166 TYR A O 1
ATOM 1257 N N . LEU A 1 167 ? -19.128 20.072 -0.790 1.00 86.06 167 LEU A N 1
ATOM 1258 C CA . LEU A 1 167 ? -19.096 19.091 -1.878 1.00 86.06 167 LEU A CA 1
ATOM 1259 C C . LEU A 1 167 ? -19.764 19.611 -3.153 1.00 86.06 167 LEU A C 1
ATOM 1261 O O . LEU A 1 167 ? -19.191 19.474 -4.231 1.00 86.06 167 LEU A O 1
ATOM 1265 N N . ILE A 1 168 ? -20.939 20.238 -3.045 1.00 93.94 168 ILE A N 1
ATOM 1266 C CA . ILE A 1 168 ? -21.635 20.836 -4.194 1.00 93.94 168 ILE A CA 1
ATOM 1267 C C . ILE A 1 168 ? -20.744 21.886 -4.854 1.00 93.94 168 ILE A C 1
ATOM 1269 O O . ILE A 1 168 ? -20.587 21.872 -6.073 1.00 93.94 168 ILE A O 1
ATOM 1273 N N . THR A 1 169 ? -20.134 22.766 -4.061 1.00 90.19 169 THR A N 1
ATOM 1274 C CA . THR A 1 169 ? -19.261 23.833 -4.565 1.00 90.19 169 THR A CA 1
ATOM 1275 C C . THR A 1 169 ? -18.027 23.254 -5.256 1.00 90.19 169 THR A C 1
ATOM 1277 O O . THR A 1 169 ? -17.716 23.637 -6.382 1.00 90.19 169 THR A O 1
ATOM 1280 N N . PHE A 1 170 ? -17.370 22.280 -4.622 1.00 80.25 170 PHE A N 1
ATOM 1281 C CA . PHE A 1 170 ? -16.181 21.613 -5.149 1.00 80.25 170 PHE A CA 1
ATOM 1282 C C . PHE A 1 170 ? -16.463 20.917 -6.487 1.00 80.25 170 PHE A C 1
ATOM 1284 O O . PHE A 1 170 ? -15.762 21.135 -7.473 1.00 80.25 170 PHE A O 1
ATOM 1291 N N . VAL A 1 171 ? -17.534 20.120 -6.546 1.00 80.81 171 VAL A N 1
ATOM 1292 C CA . VAL A 1 171 ? -17.930 19.384 -7.754 1.00 80.81 171 VAL A CA 1
ATOM 1293 C C . VAL A 1 171 ? -18.381 20.337 -8.860 1.00 80.81 171 VAL A C 1
ATOM 1295 O O . VAL A 1 171 ? -17.987 20.161 -10.011 1.00 80.81 171 VAL A O 1
ATOM 1298 N N . SER A 1 172 ? -19.161 21.368 -8.532 1.00 86.94 172 SER A N 1
ATOM 1299 C CA . SER A 1 172 ? -19.628 22.350 -9.520 1.00 86.94 172 SER A CA 1
ATOM 1300 C C . SER A 1 172 ? -18.465 23.115 -10.144 1.00 86.94 172 SER A C 1
ATOM 1302 O O . SER A 1 172 ? -18.439 23.304 -11.357 1.00 86.94 172 SER A O 1
ATOM 1304 N N . TYR A 1 173 ? -17.476 23.508 -9.339 1.00 79.75 173 TYR A N 1
ATOM 1305 C CA . TYR A 1 173 ? -16.275 24.178 -9.828 1.00 79.75 173 TYR A CA 1
ATOM 1306 C C . TYR A 1 173 ? -15.423 23.253 -10.717 1.00 79.75 173 TYR A C 1
ATOM 1308 O O . TYR A 1 173 ? -14.983 23.674 -11.787 1.00 79.75 173 TYR A O 1
ATOM 1316 N N . LEU A 1 174 ? -15.261 21.976 -10.345 1.00 74.38 174 LEU A N 1
ATOM 1317 C CA . LEU A 1 174 ? -14.587 20.988 -11.196 1.00 74.38 174 LEU A CA 1
ATOM 1318 C C . LEU A 1 174 ? -15.287 20.808 -12.549 1.00 74.38 174 LEU A C 1
ATOM 1320 O O . LEU A 1 174 ? -14.622 20.763 -13.582 1.00 74.38 174 LEU A O 1
ATOM 1324 N N . LEU A 1 175 ? -16.620 20.732 -12.556 1.00 77.69 175 LEU A N 1
ATOM 1325 C CA . LEU A 1 175 ? -17.406 20.618 -13.786 1.00 77.69 175 LEU A CA 1
ATOM 1326 C C . LEU A 1 175 ? -17.304 21.880 -14.646 1.00 77.69 175 LEU A C 1
ATOM 1328 O O . LEU A 1 175 ? -17.094 21.775 -15.852 1.00 77.69 175 LEU A O 1
ATOM 1332 N N . TYR A 1 176 ? -17.408 23.062 -14.033 1.00 78.88 176 TYR A N 1
ATOM 1333 C CA . TYR A 1 176 ? -17.221 24.341 -14.716 1.00 78.88 176 TYR A CA 1
ATOM 1334 C C . TYR A 1 176 ? -15.857 24.396 -15.409 1.00 78.88 176 TYR A C 1
ATOM 1336 O O . TYR A 1 176 ? -15.783 24.668 -16.607 1.00 78.88 176 TYR A O 1
ATOM 1344 N N . ARG A 1 177 ? -14.786 24.062 -14.683 1.00 69.06 177 ARG A N 1
ATOM 1345 C CA . ARG A 1 177 ? -13.425 24.089 -15.219 1.00 69.06 177 ARG A CA 1
ATOM 1346 C C . ARG A 1 177 ? -13.212 23.057 -16.324 1.00 69.06 177 ARG A C 1
ATOM 1348 O O . ARG A 1 177 ? -12.641 23.386 -17.357 1.00 69.06 177 ARG A O 1
ATOM 1355 N N . ALA A 1 178 ? -13.746 21.848 -16.162 1.00 67.06 178 ALA A N 1
ATOM 1356 C CA . ALA A 1 178 ? -13.677 20.806 -17.186 1.00 67.06 178 ALA A CA 1
ATOM 1357 C C . ALA A 1 178 ? -14.359 21.207 -18.510 1.00 67.06 178 ALA A C 1
ATOM 1359 O O . ALA A 1 178 ? -13.937 20.757 -19.576 1.00 67.06 178 ALA A O 1
ATOM 1360 N N . VAL A 1 179 ? -15.409 22.036 -18.458 1.00 75.62 179 VAL A N 1
ATOM 1361 C CA . VAL A 1 179 ? -16.074 22.585 -19.651 1.00 75.62 179 VAL A CA 1
ATOM 1362 C C . VAL A 1 179 ? -15.307 23.786 -20.207 1.00 75.62 179 VAL A C 1
ATOM 1364 O O . VAL A 1 179 ? -15.110 23.871 -21.415 1.00 75.62 179 VAL A O 1
ATOM 1367 N N . TYR A 1 180 ? -14.846 24.692 -19.345 1.00 64.81 180 TYR A N 1
ATOM 1368 C CA . TYR A 1 180 ? -14.164 25.921 -19.749 1.00 64.81 180 TYR A CA 1
ATOM 1369 C C . TYR A 1 180 ? -12.796 25.657 -20.408 1.00 64.81 180 TYR A C 1
ATOM 1371 O O . TYR A 1 180 ? -12.520 26.202 -21.475 1.00 64.81 180 TYR A O 1
ATOM 1379 N N . ASP A 1 181 ? -11.981 24.748 -19.860 1.00 56.56 181 ASP A N 1
ATOM 1380 C CA . ASP A 1 181 ? -10.649 24.429 -20.405 1.00 56.56 181 ASP A CA 1
ATOM 1381 C C . ASP A 1 181 ? -10.714 23.702 -21.768 1.00 56.56 181 ASP A C 1
ATOM 1383 O O . ASP A 1 181 ? -9.780 23.790 -22.570 1.00 56.56 181 ASP A O 1
ATOM 1387 N N . ARG A 1 182 ? -11.843 23.053 -22.104 1.00 52.06 182 ARG A N 1
ATOM 1388 C CA . ARG A 1 182 ? -12.068 22.482 -23.449 1.00 52.06 182 ARG A CA 1
ATOM 1389 C C . ARG A 1 182 ? -12.201 23.537 -24.550 1.00 52.06 182 ARG A C 1
ATOM 1391 O O . ARG A 1 182 ? -12.034 23.193 -25.715 1.00 52.06 182 ARG A O 1
ATOM 1398 N N . HIS A 1 183 ? -12.514 24.789 -24.219 1.00 48.91 183 HIS A N 1
ATOM 1399 C CA . HIS A 1 183 ? -12.726 25.849 -25.211 1.00 48.91 183 HIS A CA 1
ATOM 1400 C C . HIS A 1 183 ? -11.469 26.675 -25.524 1.00 48.91 183 HIS A C 1
ATOM 1402 O O . HIS A 1 183 ? -11.501 27.487 -26.443 1.00 48.91 183 HIS A O 1
ATOM 1408 N N . VAL A 1 184 ? -10.367 26.462 -24.796 1.00 47.81 184 VAL A N 1
ATOM 1409 C CA . VAL A 1 184 ? -9.105 27.214 -24.957 1.00 47.81 184 VAL A CA 1
ATOM 1410 C C . VAL A 1 184 ? -8.054 26.422 -25.762 1.00 47.81 184 VAL A C 1
ATOM 1412 O O . VAL A 1 184 ? -7.008 26.954 -26.116 1.00 47.81 184 VAL A O 1
ATOM 1415 N N . THR A 1 185 ? -8.332 25.160 -26.104 1.00 41.19 185 THR A N 1
ATOM 1416 C CA . THR A 1 185 ? -7.445 24.272 -26.884 1.00 41.19 185 THR A CA 1
ATOM 1417 C C . THR A 1 185 ? -8.018 23.934 -28.268 1.00 41.19 185 T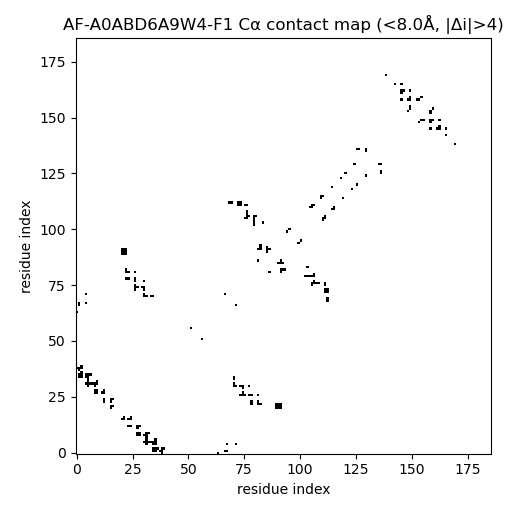HR A C 1
ATOM 1419 O O . THR A 1 185 ? -8.114 22.765 -28.645 1.00 41.19 185 THR A O 1
ATOM 1422 N N . VAL A 1 186 ? -8.390 24.968 -29.032 1.00 39.91 186 VAL A N 1
ATOM 1423 C CA . VAL A 1 186 ? -8.603 24.905 -30.493 1.00 39.91 186 VAL A CA 1
ATOM 1424 C C . VAL A 1 186 ? -7.772 25.988 -31.161 1.00 39.91 186 VAL A C 1
ATOM 1426 O O . VAL A 1 186 ? -7.833 27.137 -30.672 1.00 39.91 186 VAL A O 1
#

Radius of gyration: 21.66 Å; Cα contacts (8 Å, |Δi|>4): 142; chains: 1; bounding box: 47×49×49 Å